Protein AF-B3RTN9-F1 (afdb_monomer_lite)

Radius of gyration: 21.69 Å; chains: 1; bounding box: 47×39×65 Å

Sequence (206 aa):
CKILAIALHMFLLSMFSWMLTEGIHLYLKV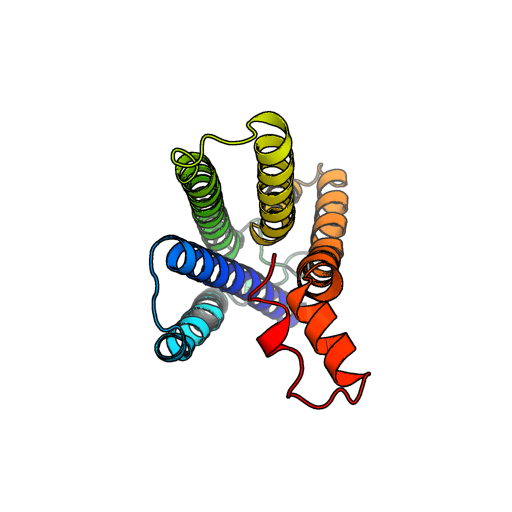ITVFNTNSKRKLYYIMGWGFPIITVSITVGIGFDKYGLNKLCWLSVSSGFIWAFTGPALFVILVNFLVMILVIRVTANKSGVYPASRQFYSVKKIKSIVKATIILLPILGLTWIFGIFSMDSHTVAFTYIFVILNGLQGCFFFSFHCLYNSEVCIMVIALDIPIPYKKIRHINITI

Organism: Trichoplax adhaerens (NCBI:txid10228)

Structure (mmCIF, N/CA/C/O backbone):
data_AF-B3RTN9-F1
#
_entry.id   AF-B3RTN9-F1
#
loop_
_atom_site.group_PDB
_atom_site.id
_atom_site.type_symbol
_atom_site.label_atom_id
_atom_site.label_alt_id
_atom_site.label_comp_id
_atom_site.label_asym_id
_atom_site.label_entity_id
_atom_site.label_seq_id
_atom_site.pdbx_PDB_ins_code
_atom_site.Cartn_x
_atom_site.Cartn_y
_atom_site.Cartn_z
_atom_site.occupancy
_atom_site.B_iso_or_equiv
_atom_site.auth_seq_id
_atom_site.auth_comp_id
_atom_site.auth_asym_id
_atom_site.auth_atom_id
_atom_site.pdbx_PDB_model_num
ATOM 1 N N . CYS A 1 1 ? 19.403 -3.272 -12.021 1.00 84.44 1 CYS A N 1
ATOM 2 C CA . CYS A 1 1 ? 18.159 -2.548 -12.360 1.00 84.44 1 CYS A CA 1
ATOM 3 C C . CYS A 1 1 ? 16.941 -3.479 -12.418 1.00 84.44 1 CYS A C 1
ATOM 5 O O . CYS A 1 1 ? 16.056 -3.312 -11.592 1.00 84.44 1 CYS A O 1
ATOM 7 N N . LYS A 1 2 ? 16.909 -4.500 -13.294 1.00 86.50 2 LYS A N 1
ATOM 8 C CA . LYS A 1 2 ? 15.766 -5.437 -13.416 1.00 86.50 2 LYS A CA 1
ATOM 9 C C . LYS A 1 2 ? 15.370 -6.131 -12.100 1.00 86.50 2 LYS A C 1
ATOM 11 O O . LYS A 1 2 ? 14.216 -6.055 -11.704 1.00 86.50 2 LYS A O 1
ATOM 16 N N . ILE A 1 3 ? 16.335 -6.723 -11.387 1.00 87.44 3 ILE A N 1
ATOM 17 C CA . ILE A 1 3 ? 16.094 -7.394 -10.090 1.00 87.44 3 ILE A CA 1
ATOM 18 C C . ILE A 1 3 ? 15.472 -6.431 -9.070 1.00 87.44 3 ILE A C 1
ATOM 20 O O . ILE A 1 3 ? 14.501 -6.784 -8.411 1.00 87.44 3 ILE A O 1
ATOM 24 N N . LEU A 1 4 ? 15.986 -5.199 -8.985 1.00 87.38 4 LEU A N 1
ATOM 25 C CA . LEU A 1 4 ? 15.445 -4.171 -8.093 1.00 87.38 4 LEU A CA 1
ATOM 26 C C . LEU A 1 4 ? 14.000 -3.814 -8.462 1.00 87.38 4 LEU A C 1
ATOM 28 O O . LEU A 1 4 ? 13.162 -3.729 -7.577 1.00 87.38 4 LEU A O 1
ATOM 32 N N . ALA A 1 5 ? 13.696 -3.656 -9.753 1.00 87.88 5 ALA A N 1
ATOM 33 C CA . ALA A 1 5 ? 12.342 -3.358 -10.215 1.00 87.88 5 ALA A CA 1
ATOM 34 C C . ALA A 1 5 ? 11.358 -4.498 -9.897 1.00 87.88 5 ALA A C 1
ATOM 36 O O . ALA A 1 5 ? 10.241 -4.236 -9.460 1.00 87.88 5 ALA A O 1
ATOM 37 N N . ILE A 1 6 ? 11.778 -5.758 -10.061 1.00 89.69 6 ILE A N 1
ATOM 38 C CA . ILE A 1 6 ? 10.972 -6.936 -9.701 1.00 89.69 6 ILE A CA 1
ATOM 39 C C . ILE A 1 6 ? 10.756 -6.995 -8.186 1.00 89.69 6 ILE A C 1
ATOM 41 O O . ILE A 1 6 ? 9.627 -7.172 -7.736 1.00 89.69 6 ILE A O 1
ATOM 45 N N . ALA A 1 7 ? 11.816 -6.805 -7.398 1.00 90.06 7 ALA A N 1
ATOM 46 C CA . ALA A 1 7 ? 11.727 -6.786 -5.942 1.00 90.06 7 ALA A CA 1
ATOM 47 C C . ALA A 1 7 ? 10.793 -5.671 -5.458 1.00 90.06 7 ALA A C 1
ATOM 49 O O . ALA A 1 7 ? 9.918 -5.915 -4.633 1.00 90.06 7 ALA A O 1
ATOM 50 N N . LEU A 1 8 ? 10.921 -4.466 -6.019 1.00 88.06 8 LEU A N 1
ATOM 51 C CA . LEU A 1 8 ? 10.081 -3.323 -5.674 1.00 88.06 8 LEU A CA 1
ATOM 52 C C . LEU A 1 8 ? 8.618 -3.580 -6.070 1.00 88.06 8 LEU A C 1
ATOM 54 O O . LEU A 1 8 ? 7.726 -3.339 -5.264 1.00 88.06 8 LEU A O 1
ATOM 58 N N . HIS A 1 9 ? 8.359 -4.180 -7.237 1.00 89.69 9 HIS A N 1
ATOM 59 C CA . HIS A 1 9 ? 7.012 -4.596 -7.644 1.00 89.69 9 HIS A CA 1
ATOM 60 C C . HIS A 1 9 ? 6.400 -5.608 -6.657 1.00 89.69 9 HIS A C 1
ATOM 62 O O . HIS A 1 9 ? 5.259 -5.436 -6.224 1.00 89.69 9 HIS A O 1
ATOM 68 N N . MET A 1 10 ? 7.175 -6.611 -6.233 1.00 91.62 10 MET A N 1
ATOM 69 C CA . MET A 1 10 ? 6.752 -7.627 -5.262 1.00 91.62 10 MET A CA 1
ATOM 70 C C . MET A 1 10 ? 6.452 -7.016 -3.890 1.00 91.62 10 MET A C 1
ATOM 72 O O . MET A 1 10 ? 5.370 -7.225 -3.336 1.00 91.62 10 MET A O 1
ATOM 76 N N . PHE A 1 11 ? 7.384 -6.237 -3.340 1.00 90.19 11 PHE A N 1
ATOM 77 C CA . PHE A 1 11 ? 7.223 -5.646 -2.015 1.00 90.19 11 PHE A CA 1
ATOM 78 C C . PHE A 1 11 ? 6.051 -4.671 -1.964 1.00 90.19 11 PHE A C 1
ATOM 80 O O . PHE A 1 11 ? 5.293 -4.700 -0.997 1.00 90.19 11 PHE A O 1
ATOM 87 N N . LEU A 1 12 ? 5.840 -3.868 -3.008 1.00 87.81 12 LEU A N 1
ATOM 88 C CA . LEU A 1 12 ? 4.697 -2.962 -3.055 1.00 87.81 12 LEU A CA 1
ATOM 89 C C . LEU A 1 12 ? 3.362 -3.708 -3.144 1.00 87.81 12 LEU A C 1
ATOM 91 O O . LEU A 1 12 ? 2.450 -3.401 -2.379 1.00 87.81 12 LEU A O 1
ATOM 95 N N . LEU A 1 13 ? 3.242 -4.719 -4.011 1.00 90.50 13 LEU A N 1
ATOM 96 C CA . LEU A 1 13 ? 2.031 -5.546 -4.060 1.00 90.50 13 LEU A CA 1
ATOM 97 C C . LEU A 1 13 ? 1.785 -6.277 -2.739 1.00 90.50 13 LEU A C 1
ATOM 99 O O . LEU A 1 13 ? 0.642 -6.374 -2.300 1.00 90.50 13 LEU A O 1
ATOM 103 N N . SER A 1 14 ? 2.845 -6.755 -2.085 1.00 91.50 14 SER A N 1
ATOM 104 C CA . SER A 1 14 ? 2.751 -7.376 -0.760 1.00 91.50 14 SER A CA 1
ATOM 105 C C . SER A 1 14 ? 2.239 -6.402 0.280 1.00 91.50 14 SER A C 1
ATOM 107 O O . SER A 1 14 ? 1.320 -6.747 1.015 1.00 91.50 14 SER A O 1
ATOM 109 N N . MET A 1 15 ? 2.763 -5.176 0.304 1.00 87.50 15 MET A N 1
ATOM 110 C CA . MET A 1 15 ? 2.261 -4.127 1.187 1.00 87.50 15 MET A CA 1
ATOM 111 C C . MET A 1 15 ? 0.760 -3.906 0.981 1.00 87.50 15 MET A C 1
ATOM 113 O O . MET A 1 15 ? 0.012 -3.950 1.953 1.00 87.50 15 MET A O 1
ATOM 117 N N . PHE A 1 16 ? 0.290 -3.763 -0.262 1.00 87.25 16 PHE A N 1
ATOM 118 C CA . PHE A 1 16 ? -1.143 -3.618 -0.540 1.00 87.25 16 PHE A CA 1
ATOM 119 C C . PHE A 1 16 ? -1.967 -4.848 -0.145 1.00 87.25 16 PHE A C 1
ATOM 121 O O . PHE A 1 16 ? -3.031 -4.713 0.455 1.00 87.25 16 PHE A O 1
ATOM 128 N N . SER A 1 17 ? -1.482 -6.055 -0.431 1.00 90.44 17 SER A N 1
ATOM 129 C CA . SER A 1 17 ? -2.181 -7.290 -0.067 1.00 90.44 17 SER A CA 1
ATOM 130 C C . SER A 1 17 ? -2.328 -7.444 1.454 1.00 90.44 17 SER A C 1
ATOM 132 O O . SER A 1 17 ? -3.395 -7.806 1.964 1.00 90.44 17 SER A O 1
ATOM 134 N N . TRP A 1 18 ? -1.284 -7.087 2.205 1.00 88.94 18 TRP A N 1
ATOM 135 C CA . TRP A 1 18 ? -1.321 -7.035 3.664 1.00 88.94 18 TRP A CA 1
ATOM 136 C C . TRP A 1 18 ? -2.243 -5.927 4.183 1.00 88.94 18 TRP A C 1
ATOM 138 O O . TRP A 1 18 ? -3.024 -6.185 5.097 1.00 88.94 18 TRP A O 1
ATOM 148 N N . MET A 1 19 ? -2.253 -4.742 3.562 1.00 85.19 19 MET A N 1
ATOM 149 C CA . MET A 1 19 ? -3.209 -3.675 3.897 1.00 85.19 19 MET A CA 1
ATOM 150 C C . MET A 1 19 ? -4.664 -4.127 3.708 1.00 85.19 19 MET A C 1
ATOM 152 O O . MET A 1 19 ? -5.501 -3.860 4.567 1.00 85.19 19 MET A O 1
ATOM 156 N N . LEU A 1 20 ? -4.980 -4.833 2.616 1.00 84.44 20 LEU A N 1
ATOM 157 C CA . LEU A 1 20 ? -6.314 -5.400 2.386 1.00 84.44 20 LEU A CA 1
ATOM 158 C C . LEU A 1 20 ? -6.673 -6.449 3.446 1.00 84.44 20 LEU A C 1
ATOM 160 O O . LEU A 1 20 ? -7.787 -6.462 3.966 1.00 84.44 20 LEU A O 1
ATOM 164 N N . THR A 1 21 ? -5.723 -7.327 3.771 1.00 85.94 21 THR A N 1
ATOM 165 C CA . THR A 1 21 ? -5.902 -8.386 4.772 1.00 85.94 21 THR A CA 1
ATOM 166 C C . THR A 1 21 ? -6.210 -7.802 6.152 1.00 85.94 21 THR A C 1
ATOM 168 O O . THR A 1 21 ? -7.150 -8.251 6.812 1.00 85.94 21 THR A O 1
ATOM 171 N N . GLU A 1 22 ? -5.488 -6.757 6.557 1.00 81.75 22 GLU A N 1
ATOM 172 C CA . GLU A 1 22 ? -5.765 -5.995 7.779 1.00 81.75 22 GLU A CA 1
ATOM 173 C C . GLU A 1 22 ? -7.134 -5.299 7.725 1.00 81.75 22 GLU A C 1
ATOM 175 O O . GLU A 1 22 ? -7.903 -5.369 8.687 1.00 81.75 22 GLU A O 1
ATOM 180 N N . GLY A 1 23 ? -7.498 -4.698 6.585 1.00 79.00 23 GLY A N 1
ATOM 181 C CA . GLY A 1 23 ? -8.820 -4.099 6.374 1.00 79.00 23 GLY A CA 1
ATOM 182 C C . GLY A 1 23 ? -9.962 -5.104 6.568 1.00 79.00 23 GLY A C 1
ATOM 183 O O . GLY A 1 23 ? -10.914 -4.844 7.310 1.00 79.00 23 GLY A O 1
ATOM 184 N N . ILE A 1 24 ? -9.841 -6.295 5.975 1.00 79.81 24 ILE A N 1
ATOM 185 C CA . ILE A 1 24 ? -10.799 -7.399 6.139 1.00 79.81 24 ILE A CA 1
ATOM 186 C C . ILE A 1 24 ? -10.831 -7.877 7.595 1.00 79.81 24 ILE A C 1
ATOM 188 O O . ILE A 1 24 ? -11.913 -8.070 8.154 1.00 79.81 24 ILE A O 1
ATOM 192 N N . HIS A 1 25 ? -9.669 -8.047 8.233 1.00 80.31 25 HIS A N 1
ATOM 193 C CA . HIS A 1 25 ? -9.583 -8.457 9.635 1.00 80.31 25 HIS A CA 1
ATOM 194 C C . HIS A 1 25 ? -10.322 -7.476 10.558 1.00 80.31 25 HIS A C 1
ATOM 196 O O . HIS A 1 25 ? -11.090 -7.892 11.432 1.00 80.31 25 HIS A O 1
ATOM 202 N N . LEU A 1 26 ? -10.134 -6.173 10.339 1.00 74.69 26 LEU A N 1
ATOM 203 C CA . LEU A 1 26 ? -10.786 -5.122 11.110 1.00 74.69 26 LEU A CA 1
ATOM 204 C C . LEU A 1 26 ? -12.299 -5.098 10.875 1.00 74.69 26 LEU A C 1
ATOM 206 O O . LEU A 1 26 ? -13.060 -5.028 11.840 1.00 74.69 26 LEU A O 1
ATOM 210 N N . TYR A 1 27 ? -12.745 -5.223 9.623 1.00 74.88 27 TYR A N 1
ATOM 211 C CA . TYR A 1 27 ? -14.167 -5.324 9.297 1.00 74.88 27 TYR A CA 1
ATOM 212 C C . TYR A 1 27 ? -14.828 -6.504 10.022 1.00 74.88 27 TYR A C 1
ATOM 214 O O . TYR A 1 27 ? -15.824 -6.319 10.723 1.00 74.88 27 TYR A O 1
ATOM 222 N N . LEU A 1 28 ? -14.234 -7.699 9.934 1.00 76.06 28 LEU A N 1
ATOM 223 C CA . LEU A 1 28 ? -14.742 -8.900 10.599 1.00 76.06 28 LEU A CA 1
ATOM 224 C C . LEU A 1 28 ? -14.825 -8.722 12.120 1.00 76.06 28 LEU A C 1
ATOM 226 O O . LEU A 1 28 ? -15.839 -9.086 12.713 1.00 76.06 28 LEU A O 1
ATOM 230 N N . LYS A 1 29 ? -13.823 -8.097 12.751 1.00 70.31 29 LYS A N 1
ATOM 231 C CA . LYS A 1 29 ? -13.836 -7.786 14.192 1.00 70.31 29 LYS A CA 1
ATOM 232 C C . LYS A 1 29 ? -15.001 -6.866 14.591 1.00 70.31 29 LYS A C 1
ATOM 234 O O . LYS A 1 29 ? -15.520 -6.981 15.696 1.00 70.31 29 LYS A O 1
ATOM 239 N N . VAL A 1 30 ? -15.430 -5.963 13.705 1.00 68.06 30 VAL A N 1
ATOM 240 C CA . VAL A 1 30 ? -16.554 -5.041 13.960 1.00 68.06 30 VAL A CA 1
ATOM 241 C C . VAL A 1 30 ? -17.917 -5.736 13.861 1.00 68.06 30 VAL A C 1
ATOM 243 O O . VAL A 1 30 ? -18.830 -5.387 14.624 1.00 68.06 30 VAL A O 1
ATOM 246 N N . ILE A 1 31 ? -18.065 -6.687 12.930 1.00 66.75 31 ILE A N 1
ATOM 247 C CA . ILE A 1 31 ? -19.342 -7.365 12.650 1.00 66.75 31 ILE A CA 1
ATOM 248 C C . ILE A 1 31 ? -19.528 -8.691 13.395 1.00 66.75 31 ILE A C 1
ATOM 250 O O . ILE A 1 31 ? -20.661 -9.131 13.560 1.00 66.75 31 ILE A O 1
ATOM 254 N N . THR A 1 32 ? -18.454 -9.342 13.848 1.0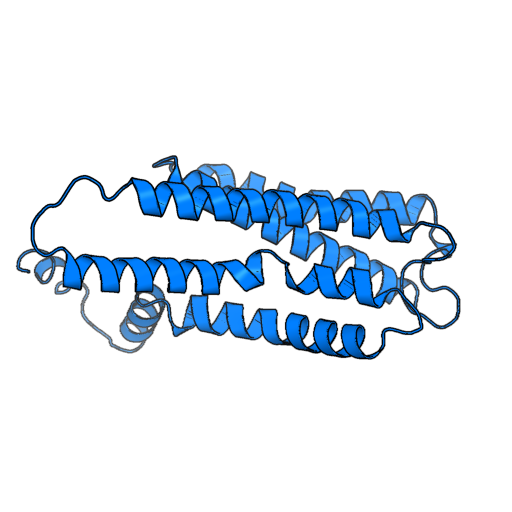0 61.00 32 THR A N 1
ATOM 255 C CA . THR A 1 32 ? -18.522 -10.710 14.379 1.00 61.00 32 THR A CA 1
ATOM 256 C C . THR A 1 32 ? -17.633 -10.922 15.605 1.00 61.00 32 THR A C 1
ATOM 258 O O . THR A 1 32 ? -16.501 -10.451 15.654 1.00 61.00 32 THR A O 1
ATOM 261 N N . VAL A 1 33 ? -18.120 -11.694 16.584 1.00 56.59 33 VAL A N 1
ATOM 262 C CA . VAL A 1 33 ? -17.368 -12.122 17.786 1.00 56.59 33 VAL A CA 1
ATOM 263 C C . VAL A 1 33 ? -16.618 -13.438 17.501 1.00 56.59 33 VAL A C 1
ATOM 265 O O . VAL A 1 33 ? -16.719 -14.406 18.249 1.00 56.59 33 VAL A O 1
ATOM 268 N N . PHE A 1 34 ? -15.942 -13.548 16.352 1.00 54.06 34 PHE A N 1
ATOM 269 C CA . PHE A 1 34 ? -15.377 -14.831 15.913 1.00 54.06 34 PHE A CA 1
ATOM 270 C C . PHE A 1 34 ? -13.999 -15.147 16.516 1.00 54.06 34 PHE A C 1
ATOM 272 O O . PHE A 1 34 ? -13.127 -14.289 16.645 1.00 54.06 34 PHE A O 1
ATOM 279 N N . ASN A 1 35 ? -13.791 -16.437 16.806 1.00 54.16 35 ASN A N 1
ATOM 280 C CA . ASN A 1 35 ? -12.529 -17.037 17.239 1.00 54.16 35 ASN A CA 1
ATOM 281 C C . ASN A 1 35 ? -11.476 -16.958 16.107 1.00 54.16 35 ASN A C 1
ATOM 283 O O . ASN A 1 35 ? -11.519 -17.713 15.132 1.00 54.16 35 ASN A O 1
ATOM 287 N N . THR A 1 36 ? -10.541 -16.013 16.214 1.00 56.41 36 THR A N 1
ATOM 288 C CA . THR A 1 36 ? -9.573 -15.613 15.170 1.00 56.41 36 THR A CA 1
ATOM 289 C C . THR A 1 36 ? -8.507 -16.666 14.843 1.00 56.41 36 THR A C 1
ATOM 291 O O . THR A 1 36 ? -7.892 -16.607 13.776 1.00 56.41 36 THR A O 1
ATOM 294 N N . ASN A 1 37 ? -8.307 -17.661 15.712 1.00 57.06 37 ASN A N 1
ATOM 295 C CA . ASN A 1 37 ? -7.194 -18.610 15.614 1.00 57.06 37 ASN A CA 1
ATOM 296 C C . ASN A 1 37 ? -7.250 -19.544 14.389 1.00 57.06 37 ASN A C 1
ATOM 298 O O . ASN A 1 37 ? -6.202 -19.927 13.871 1.00 57.06 37 ASN A O 1
ATOM 302 N N . SER A 1 38 ? -8.440 -19.876 13.873 1.00 62.56 38 SER A N 1
ATOM 303 C CA . SER A 1 38 ? -8.579 -20.826 12.752 1.00 62.56 38 SER A CA 1
ATOM 304 C C . SER A 1 38 ? -8.228 -20.216 11.380 1.00 62.56 38 SER A C 1
ATOM 306 O O . SER A 1 38 ? -7.761 -20.913 10.481 1.00 62.56 38 SER A O 1
ATOM 308 N N . LYS A 1 39 ? -8.363 -18.891 11.205 1.00 71.69 39 LYS A N 1
ATOM 309 C CA . LYS A 1 39 ? -8.217 -18.239 9.885 1.00 71.69 39 LYS A CA 1
ATOM 310 C C . LYS A 1 39 ? -6.840 -17.631 9.602 1.00 71.69 39 LYS A C 1
ATOM 312 O O . LYS A 1 39 ? -6.618 -17.118 8.510 1.00 71.69 39 LYS A O 1
ATOM 317 N N . ARG A 1 40 ? -5.880 -17.743 10.529 1.00 75.31 40 ARG A N 1
ATOM 318 C CA . ARG A 1 40 ? -4.530 -17.168 10.372 1.00 75.31 40 ARG A CA 1
ATOM 319 C C . ARG A 1 40 ? -3.809 -17.664 9.113 1.00 75.31 40 ARG A C 1
ATOM 321 O O . ARG A 1 40 ? -3.200 -16.865 8.413 1.00 75.31 40 ARG A O 1
ATOM 328 N N . LYS A 1 41 ? -3.910 -18.962 8.793 1.00 80.75 41 LYS A N 1
ATOM 329 C CA . LYS A 1 41 ? -3.299 -19.537 7.577 1.00 80.75 41 LYS A CA 1
ATOM 330 C C . LYS A 1 41 ? -3.849 -18.903 6.294 1.00 80.75 41 LYS A C 1
ATOM 332 O O . LYS A 1 41 ? -3.076 -18.627 5.385 1.00 80.75 41 LYS A O 1
ATOM 337 N N . LEU A 1 42 ? -5.155 -18.627 6.244 1.00 82.75 42 LEU A N 1
ATOM 338 C CA . LEU A 1 42 ? -5.794 -17.996 5.087 1.00 82.75 42 LEU A CA 1
ATOM 339 C C . LEU A 1 42 ? -5.266 -16.572 4.861 1.00 82.75 42 LEU A C 1
ATOM 341 O O . LEU A 1 42 ? -4.964 -16.216 3.729 1.00 82.75 42 LEU A O 1
ATOM 345 N N . TYR A 1 43 ? -5.077 -15.795 5.931 1.00 84.94 43 TYR A N 1
ATOM 346 C CA . TYR A 1 43 ? -4.522 -14.441 5.836 1.00 84.94 43 TYR A CA 1
ATOM 347 C C . TYR A 1 43 ? -3.096 -14.421 5.278 1.00 84.94 43 TYR A C 1
ATOM 349 O O . TYR A 1 43 ? -2.798 -13.599 4.419 1.00 84.94 43 TYR A O 1
ATOM 357 N N . TYR A 1 44 ? -2.233 -15.359 5.683 1.00 85.62 44 TYR A N 1
ATOM 358 C CA . TYR A 1 44 ? -0.887 -15.466 5.107 1.00 85.62 44 TYR A CA 1
ATOM 359 C C . TYR A 1 44 ? -0.908 -15.839 3.621 1.00 85.62 44 TYR A C 1
ATOM 361 O O . TYR A 1 44 ? -0.128 -15.287 2.844 1.00 85.62 44 TYR A O 1
ATOM 369 N N . ILE A 1 45 ? -1.804 -16.747 3.219 1.00 88.00 45 ILE A N 1
ATOM 370 C CA . ILE A 1 45 ? -1.966 -17.132 1.811 1.00 88.00 45 ILE A CA 1
ATOM 371 C C . ILE A 1 45 ? -2.462 -15.940 0.985 1.00 88.00 45 ILE A C 1
ATOM 373 O O . ILE A 1 45 ? -1.945 -15.707 -0.101 1.00 88.00 45 ILE A O 1
ATOM 377 N N . MET A 1 46 ? -3.410 -15.153 1.498 1.00 87.19 46 MET A N 1
ATOM 378 C CA . MET A 1 46 ? -3.886 -13.943 0.820 1.00 87.19 46 MET A CA 1
ATOM 379 C C . MET A 1 46 ? -2.781 -12.883 0.720 1.00 87.19 46 MET A C 1
ATOM 381 O O . MET A 1 46 ? -2.490 -12.403 -0.375 1.00 87.19 46 MET A O 1
ATOM 385 N N . GLY A 1 47 ? -2.116 -12.581 1.840 1.00 87.44 47 GLY A N 1
ATOM 386 C CA . GLY A 1 47 ? -1.074 -11.560 1.935 1.00 87.44 47 GLY A CA 1
ATOM 387 C C . GLY A 1 47 ? 0.097 -11.794 0.978 1.00 87.44 47 GLY A C 1
ATOM 388 O O . GLY A 1 47 ? 0.511 -10.865 0.295 1.00 87.44 47 GLY A O 1
ATOM 389 N N . TRP A 1 48 ? 0.591 -13.031 0.870 1.00 90.38 48 TRP A N 1
ATOM 390 C CA . TRP A 1 48 ? 1.762 -13.356 0.041 1.00 90.38 48 TRP A CA 1
ATOM 391 C C . TRP A 1 48 ? 1.433 -13.984 -1.311 1.00 90.38 48 TRP A C 1
ATOM 393 O O . TRP A 1 48 ? 2.140 -13.741 -2.287 1.00 90.38 48 TRP A O 1
ATOM 403 N N . GLY A 1 49 ? 0.363 -14.775 -1.401 1.00 91.31 49 GLY A N 1
ATOM 404 C CA . GLY A 1 49 ? 0.012 -15.494 -2.624 1.00 91.31 49 GLY A CA 1
ATOM 405 C C . GLY A 1 49 ? -0.343 -14.551 -3.768 1.00 91.31 49 GLY A C 1
ATOM 406 O O . GLY A 1 49 ? 0.173 -14.707 -4.872 1.00 91.31 49 GLY A O 1
ATOM 407 N N . PHE A 1 50 ? -1.161 -13.531 -3.501 1.00 89.31 50 PHE A N 1
ATOM 408 C CA . PHE A 1 50 ? -1.574 -12.566 -4.522 1.00 89.31 50 PHE A CA 1
ATOM 409 C C . PHE A 1 50 ? -0.391 -11.796 -5.161 1.00 89.31 50 PHE A C 1
ATOM 411 O O . PHE A 1 50 ? -0.291 -11.788 -6.394 1.00 89.31 50 PHE A O 1
ATOM 418 N N . PRO A 1 51 ? 0.546 -11.212 -4.383 1.00 92.69 51 PRO A N 1
ATOM 419 C CA . PRO A 1 51 ? 1.759 -10.593 -4.922 1.00 92.69 51 PRO A CA 1
ATOM 420 C C . PRO A 1 51 ? 2.627 -11.554 -5.730 1.00 92.69 51 PRO A C 1
ATOM 422 O O . PRO A 1 51 ? 3.052 -11.205 -6.829 1.00 92.69 51 PRO A O 1
ATOM 425 N N . ILE A 1 52 ? 2.870 -12.766 -5.212 1.00 93.56 52 ILE A N 1
ATOM 426 C CA . ILE A 1 52 ? 3.727 -13.757 -5.875 1.00 93.56 52 ILE A CA 1
ATOM 427 C C . ILE A 1 52 ? 3.146 -14.116 -7.241 1.00 93.56 52 ILE A C 1
ATOM 429 O O . ILE A 1 52 ? 3.844 -14.008 -8.243 1.00 93.56 52 ILE A O 1
ATOM 433 N N . ILE A 1 53 ? 1.857 -14.462 -7.298 1.00 92.75 53 ILE A N 1
ATOM 434 C CA . ILE A 1 53 ? 1.182 -14.842 -8.545 1.00 92.75 53 ILE A CA 1
ATOM 435 C C . ILE A 1 53 ? 1.245 -13.695 -9.562 1.00 92.75 53 ILE A C 1
ATOM 437 O O . ILE A 1 53 ? 1.642 -13.903 -10.708 1.00 92.75 53 ILE A O 1
ATOM 441 N N . THR A 1 54 ? 0.907 -12.474 -9.140 1.00 91.00 54 THR A N 1
ATOM 442 C CA . THR A 1 54 ? 0.874 -11.301 -10.028 1.00 91.00 54 THR A CA 1
ATOM 443 C C . THR A 1 54 ? 2.260 -10.977 -10.589 1.00 91.00 54 THR A C 1
ATOM 445 O O . THR A 1 54 ? 2.409 -10.757 -11.795 1.00 91.00 54 THR A O 1
ATOM 448 N N . VAL A 1 55 ? 3.300 -10.995 -9.748 1.00 92.00 55 VAL A N 1
ATOM 449 C CA . VAL A 1 55 ? 4.680 -10.747 -10.188 1.00 92.00 55 VAL A CA 1
ATOM 450 C C . VAL A 1 55 ? 5.176 -11.867 -11.095 1.00 92.00 55 VAL A C 1
ATOM 452 O O . VAL A 1 55 ? 5.753 -11.564 -12.137 1.00 92.00 55 VAL A O 1
ATOM 455 N N . SER A 1 56 ? 4.922 -13.136 -10.763 1.00 92.12 56 SER A N 1
ATOM 456 C CA . SER A 1 56 ? 5.315 -14.280 -11.593 1.00 92.12 56 SER A CA 1
ATOM 457 C C . SER A 1 56 ? 4.716 -14.200 -12.997 1.00 92.12 56 SER A C 1
ATOM 459 O O . SER A 1 56 ? 5.447 -14.351 -13.975 1.00 92.12 56 SER A O 1
ATOM 461 N N . ILE A 1 57 ? 3.420 -13.885 -13.112 1.00 92.62 57 ILE A N 1
ATOM 462 C CA . ILE A 1 57 ? 2.751 -13.687 -14.407 1.00 92.62 57 ILE A CA 1
ATOM 463 C C . ILE A 1 57 ? 3.385 -12.509 -15.159 1.00 92.62 57 ILE A C 1
ATOM 465 O O . ILE A 1 57 ? 3.752 -12.635 -16.325 1.00 92.62 57 ILE A O 1
ATOM 469 N N . THR A 1 58 ? 3.582 -11.371 -14.489 1.00 89.81 58 THR A N 1
ATOM 470 C CA . THR A 1 58 ? 4.121 -10.159 -15.128 1.00 89.81 58 THR A CA 1
ATOM 471 C C . THR A 1 58 ? 5.565 -10.354 -15.610 1.00 89.81 58 THR A C 1
ATOM 473 O O . THR A 1 58 ? 5.934 -9.884 -16.685 1.00 89.81 58 THR A O 1
ATOM 476 N N . VAL A 1 59 ? 6.395 -11.054 -14.832 1.00 90.06 59 VAL A N 1
ATOM 477 C CA . VAL A 1 59 ? 7.768 -11.419 -15.211 1.00 90.06 59 VAL A CA 1
ATOM 478 C C . VAL A 1 59 ? 7.767 -12.390 -16.391 1.00 90.06 59 VAL A C 1
ATOM 480 O O . VAL A 1 59 ? 8.543 -12.190 -17.323 1.00 90.06 59 VAL A O 1
ATOM 483 N N . GLY A 1 60 ? 6.878 -13.389 -16.384 1.00 89.19 60 GLY A N 1
ATOM 484 C CA . GLY A 1 60 ? 6.756 -14.367 -17.465 1.00 89.19 60 GLY A CA 1
ATOM 485 C C . GLY A 1 60 ? 6.328 -13.757 -18.803 1.00 89.19 60 GLY A C 1
ATOM 486 O O . GLY A 1 60 ? 6.831 -14.168 -19.842 1.00 89.19 60 GLY A O 1
ATOM 487 N N . ILE A 1 61 ? 5.447 -12.750 -18.788 1.00 88.94 61 ILE A N 1
ATOM 488 C CA . ILE A 1 61 ? 4.959 -12.089 -20.012 1.00 88.94 61 ILE A CA 1
ATOM 489 C C . ILE A 1 61 ? 5.972 -11.069 -20.554 1.00 88.94 61 ILE A C 1
ATOM 491 O O . ILE A 1 61 ? 6.056 -10.866 -21.764 1.00 88.94 61 ILE A O 1
ATOM 495 N N . GLY A 1 62 ? 6.735 -10.389 -19.691 1.00 82.19 62 GLY A N 1
ATOM 496 C CA . GLY A 1 62 ? 7.535 -9.245 -20.134 1.00 82.19 62 GLY A CA 1
ATOM 497 C C . GLY A 1 62 ? 8.709 -8.886 -19.240 1.00 82.19 62 GLY A C 1
ATOM 498 O O . GLY A 1 62 ? 8.793 -7.754 -18.765 1.00 82.19 62 GLY A O 1
ATOM 499 N N . PHE A 1 63 ? 9.662 -9.802 -19.065 1.00 82.19 63 PHE A N 1
ATOM 500 C CA . PHE A 1 63 ? 10.910 -9.543 -18.334 1.00 82.19 63 PHE A CA 1
ATOM 501 C C . PHE A 1 63 ? 11.701 -8.337 -18.877 1.00 82.19 63 PHE A C 1
ATOM 503 O O . PHE A 1 63 ? 12.286 -7.571 -18.110 1.00 82.19 63 PHE A O 1
ATOM 510 N N . ASP A 1 64 ? 11.679 -8.107 -20.191 1.00 79.88 64 ASP A N 1
ATOM 511 C CA . ASP A 1 64 ? 12.370 -6.972 -20.822 1.00 79.88 64 ASP A CA 1
ATOM 512 C C . ASP A 1 64 ? 11.673 -5.626 -20.623 1.00 79.88 64 ASP A C 1
ATOM 514 O O . ASP A 1 64 ? 12.257 -4.576 -20.885 1.00 79.88 64 ASP A O 1
ATOM 518 N N . LYS A 1 65 ? 10.440 -5.635 -20.106 1.00 81.31 65 LYS A N 1
ATOM 519 C CA . LYS A 1 65 ? 9.687 -4.424 -19.756 1.00 81.31 65 LYS A CA 1
ATOM 520 C C . LYS A 1 65 ? 9.987 -3.922 -18.339 1.00 81.31 65 LYS A C 1
ATOM 522 O O . LYS A 1 65 ? 9.507 -2.848 -17.965 1.00 81.31 65 LYS A O 1
ATOM 527 N N . TYR A 1 66 ? 10.803 -4.650 -17.573 1.00 80.75 66 TYR A N 1
ATOM 528 C CA . TYR A 1 66 ? 11.352 -4.200 -16.295 1.00 80.75 66 TYR A CA 1
ATOM 529 C C . TYR A 1 66 ? 12.655 -3.418 -16.510 1.00 80.75 66 TYR A C 1
ATOM 531 O O . TYR A 1 66 ? 13.599 -3.938 -17.101 1.00 80.75 66 TYR A O 1
ATOM 539 N N . GLY A 1 67 ? 12.746 -2.198 -15.967 1.00 71.38 67 GLY A N 1
ATOM 540 C CA . GLY A 1 67 ? 13.986 -1.414 -15.948 1.00 71.38 67 GLY A CA 1
ATOM 541 C C . GLY A 1 67 ? 14.373 -0.812 -17.302 1.00 71.38 67 GLY A C 1
ATOM 542 O O . GLY A 1 67 ? 15.482 -1.047 -17.781 1.00 71.38 67 GLY A O 1
ATOM 543 N N . LEU A 1 68 ? 13.461 -0.049 -17.912 1.00 69.25 68 LEU A N 1
ATOM 544 C CA . LEU A 1 68 ? 13.651 0.604 -19.213 1.00 69.25 68 LEU A CA 1
ATOM 545 C C . LEU A 1 68 ? 14.052 2.089 -19.045 1.00 69.25 68 LEU A C 1
ATOM 547 O O . LEU A 1 68 ? 13.547 2.769 -18.157 1.00 69.25 68 LEU A O 1
ATOM 551 N N . ASN A 1 69 ? 14.918 2.613 -19.924 1.00 60.06 69 ASN A N 1
ATOM 552 C CA . ASN A 1 69 ? 15.235 4.050 -20.057 1.00 60.06 69 ASN A CA 1
ATOM 553 C C . ASN A 1 69 ? 15.708 4.755 -18.767 1.00 60.06 69 ASN A C 1
ATOM 555 O O . ASN A 1 69 ? 15.147 5.769 -18.363 1.00 60.06 69 ASN A O 1
ATOM 559 N N . LYS A 1 70 ? 16.768 4.235 -18.130 1.00 65.38 70 LYS A N 1
ATOM 560 C CA . LYS A 1 70 ? 17.420 4.792 -16.918 1.00 65.38 70 LYS A CA 1
ATOM 561 C C . LYS A 1 70 ? 16.573 4.784 -15.632 1.00 65.38 70 LYS A C 1
ATOM 563 O O . LYS A 1 70 ? 17.130 5.011 -14.562 1.00 65.38 70 LYS A O 1
ATOM 568 N N . LEU A 1 71 ? 15.282 4.454 -15.699 1.00 68.50 71 LEU A N 1
ATOM 569 C CA . LEU A 1 71 ? 14.420 4.257 -14.533 1.00 68.50 71 LEU A CA 1
ATOM 570 C C . LEU A 1 71 ? 14.389 2.774 -14.149 1.00 68.50 71 LEU A C 1
ATOM 572 O O . LEU A 1 71 ? 14.032 1.913 -14.953 1.00 68.50 71 LEU A O 1
ATOM 576 N N . CYS A 1 72 ? 14.728 2.454 -12.897 1.00 80.12 72 CYS A N 1
ATOM 577 C CA . CYS A 1 72 ? 14.634 1.086 -12.375 1.00 80.12 72 CYS A CA 1
ATOM 578 C C . CYS A 1 72 ? 13.225 0.745 -11.891 1.00 80.12 72 CYS A C 1
ATOM 580 O O . CYS A 1 72 ? 13.026 0.361 -10.741 1.00 80.12 72 CYS A O 1
ATOM 582 N N . TRP A 1 73 ? 12.258 0.875 -12.800 1.00 82.62 73 TRP A N 1
ATOM 583 C CA . TRP A 1 73 ? 10.845 0.601 -12.559 1.00 82.62 73 TRP A CA 1
ATOM 584 C C . TRP A 1 73 ? 10.155 -0.051 -13.771 1.00 82.62 73 TRP A C 1
ATOM 586 O O . TRP A 1 73 ? 10.786 -0.253 -14.814 1.00 82.62 73 TRP A O 1
ATOM 596 N N . LEU A 1 74 ? 8.880 -0.442 -13.624 1.00 79.75 74 LEU A N 1
ATOM 597 C CA . LEU A 1 74 ? 8.056 -0.943 -14.729 1.00 79.75 74 LEU A CA 1
ATOM 598 C C . LEU A 1 74 ? 7.882 0.138 -15.801 1.00 79.75 74 LEU A C 1
ATOM 600 O O . LEU A 1 74 ? 7.679 1.314 -15.497 1.00 79.75 74 LEU A O 1
ATOM 604 N N . SER A 1 75 ? 7.914 -0.279 -17.068 1.00 78.62 75 SER A N 1
ATOM 605 C CA . SER A 1 75 ? 7.695 0.627 -18.195 1.00 78.62 75 SER A CA 1
ATOM 606 C C . SER A 1 75 ? 6.281 1.225 -18.182 1.00 78.62 75 SER A C 1
ATOM 608 O O . SER A 1 75 ? 5.287 0.511 -18.334 1.00 78.62 75 SER A O 1
ATOM 610 N N . VAL A 1 76 ? 6.205 2.554 -18.061 1.00 75.56 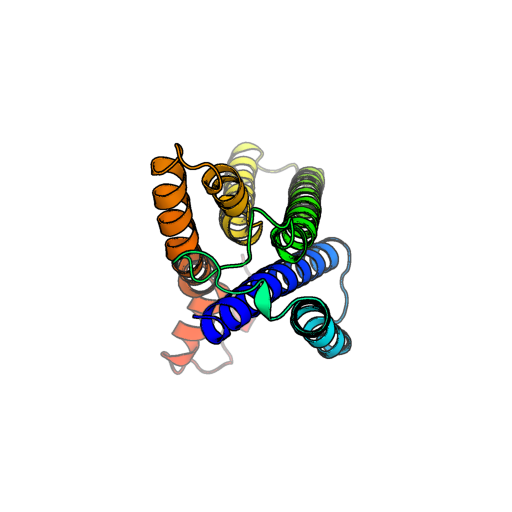76 VAL A N 1
ATOM 611 C CA . VAL A 1 76 ? 4.959 3.333 -18.187 1.00 75.56 76 VAL A CA 1
ATOM 612 C C . VAL A 1 76 ? 4.499 3.386 -19.649 1.00 75.56 76 VAL A C 1
ATOM 614 O O . VAL A 1 76 ? 3.326 3.183 -19.940 1.00 75.56 76 VAL A O 1
ATOM 617 N N . SER A 1 77 ? 5.438 3.558 -20.585 1.00 70.44 77 SER A N 1
ATOM 618 C CA . SER A 1 77 ? 5.157 3.688 -22.024 1.00 70.44 77 SER A CA 1
ATOM 619 C C . SER A 1 77 ? 4.564 2.420 -22.655 1.00 70.44 77 SER A C 1
ATOM 621 O O . SER A 1 77 ? 3.776 2.519 -23.587 1.00 70.44 77 SER A O 1
ATOM 623 N N . SER A 1 78 ? 4.903 1.228 -22.148 1.00 74.31 78 SER A N 1
ATOM 624 C CA . SER A 1 78 ? 4.341 -0.044 -22.639 1.00 74.31 78 SER A CA 1
ATOM 625 C C . SER A 1 78 ? 3.052 -0.472 -21.917 1.00 74.31 78 SER A C 1
ATOM 627 O O . SER A 1 78 ? 2.611 -1.600 -22.110 1.00 74.31 78 SER A O 1
ATOM 629 N N . GLY A 1 79 ? 2.483 0.357 -21.029 1.00 79.00 79 GLY A N 1
ATOM 630 C CA . GLY A 1 79 ? 1.263 0.034 -20.272 1.00 79.00 79 GLY A CA 1
ATOM 631 C C . GLY A 1 79 ? 1.432 -1.024 -19.170 1.00 79.00 79 GLY A C 1
ATOM 632 O O . GLY A 1 79 ? 0.516 -1.232 -18.380 1.00 79.00 79 GLY A O 1
ATOM 633 N N . PHE A 1 80 ? 2.614 -1.638 -19.050 1.00 83.44 80 PHE A N 1
ATOM 634 C CA . PHE A 1 80 ? 2.933 -2.661 -18.043 1.00 83.44 80 PHE A CA 1
ATOM 635 C C . PHE A 1 80 ? 2.728 -2.177 -16.609 1.00 83.44 80 PHE A C 1
ATOM 637 O O . PHE A 1 80 ? 2.433 -2.970 -15.722 1.00 83.44 80 PHE A O 1
ATOM 644 N N . ILE A 1 81 ? 2.824 -0.867 -16.390 1.00 84.75 81 ILE A N 1
ATOM 645 C CA . ILE A 1 81 ? 2.551 -0.235 -15.105 1.00 84.75 81 ILE A CA 1
ATOM 646 C C . ILE A 1 81 ? 1.168 -0.579 -14.523 1.00 84.75 81 ILE A C 1
ATOM 648 O O . ILE A 1 81 ? 1.022 -0.667 -13.306 1.00 84.75 81 ILE A O 1
ATOM 652 N N . TRP A 1 82 ? 0.171 -0.862 -15.370 1.00 86.88 82 TRP A N 1
ATOM 653 C CA . TRP A 1 82 ? -1.170 -1.265 -14.938 1.00 86.88 82 TRP A CA 1
ATOM 654 C C . TRP A 1 82 ? -1.214 -2.617 -14.225 1.00 86.88 82 TRP A C 1
ATOM 656 O O . TRP A 1 82 ? -2.114 -2.823 -13.410 1.00 86.88 82 TRP A O 1
ATOM 666 N N . ALA A 1 83 ? -0.227 -3.493 -14.450 1.00 87.38 83 ALA A N 1
ATOM 667 C CA . ALA A 1 83 ? -0.083 -4.741 -13.699 1.00 87.38 83 ALA A CA 1
ATOM 668 C C . ALA A 1 83 ? 0.097 -4.490 -12.191 1.00 87.38 83 ALA A C 1
ATOM 670 O O . ALA A 1 83 ? -0.293 -5.318 -11.375 1.00 87.38 83 ALA A O 1
ATOM 671 N N . PHE A 1 84 ? 0.632 -3.321 -11.828 1.00 87.12 84 PHE A N 1
ATOM 672 C CA . PHE A 1 84 ? 0.746 -2.857 -10.452 1.00 87.12 84 PHE A CA 1
ATOM 673 C C . PHE A 1 84 ? -0.385 -1.892 -10.070 1.00 87.12 84 PHE A C 1
ATOM 675 O O . PHE A 1 84 ? -1.073 -2.095 -9.067 1.00 87.12 84 PHE A O 1
ATOM 682 N N . THR A 1 85 ? -0.594 -0.844 -10.874 1.00 87.38 85 THR A N 1
ATOM 683 C CA . THR A 1 85 ? -1.521 0.248 -10.546 1.00 87.38 85 THR A CA 1
ATOM 684 C C . THR A 1 85 ? -2.967 -0.234 -10.428 1.00 87.38 85 THR A C 1
ATOM 686 O O . THR A 1 85 ? -3.686 0.232 -9.548 1.00 87.38 85 THR A O 1
ATOM 689 N N . GLY A 1 86 ? -3.397 -1.193 -11.257 1.00 89.12 86 GLY A N 1
ATOM 690 C CA . GLY A 1 86 ? -4.747 -1.762 -11.199 1.00 89.12 86 GLY A CA 1
ATOM 691 C C . GLY A 1 86 ? -5.049 -2.439 -9.853 1.00 89.12 86 GLY A C 1
ATOM 692 O O . GLY A 1 86 ? -5.959 -1.994 -9.148 1.00 89.12 86 GLY A O 1
ATOM 693 N N . PRO A 1 87 ? -4.273 -3.465 -9.448 1.00 88.38 87 PRO A N 1
ATOM 694 C CA . PRO A 1 87 ? -4.372 -4.068 -8.120 1.00 88.38 87 PRO A CA 1
ATOM 695 C C . PRO A 1 87 ? -4.311 -3.071 -6.961 1.00 88.38 87 PRO A C 1
ATOM 697 O O . PRO A 1 87 ? -5.120 -3.152 -6.037 1.00 88.38 87 PRO A O 1
ATOM 700 N N . ALA A 1 88 ? -3.382 -2.113 -7.018 1.00 87.12 88 ALA A N 1
ATOM 701 C CA . ALA A 1 88 ? -3.226 -1.098 -5.982 1.00 87.12 88 ALA A CA 1
ATOM 702 C C . ALA A 1 88 ? -4.487 -0.229 -5.838 1.00 87.12 88 ALA A C 1
ATOM 704 O O . ALA A 1 88 ? -5.000 -0.060 -4.732 1.00 87.12 88 ALA A O 1
ATOM 705 N N . LEU A 1 89 ? -5.038 0.267 -6.952 1.00 88.19 89 LEU A N 1
ATOM 706 C CA . LEU A 1 89 ? -6.270 1.060 -6.967 1.00 88.19 89 LEU A CA 1
ATOM 707 C C . LEU A 1 89 ? -7.467 0.290 -6.409 1.00 88.19 89 LEU A C 1
ATOM 709 O O . LEU A 1 89 ? -8.239 0.838 -5.621 1.00 88.19 89 LEU A O 1
ATOM 713 N N . PHE A 1 90 ? -7.605 -0.982 -6.785 1.00 88.75 90 PHE A N 1
ATOM 714 C CA . PHE A 1 90 ? -8.662 -1.841 -6.264 1.00 88.75 90 PHE A CA 1
ATOM 715 C C . PHE A 1 90 ? -8.571 -1.985 -4.737 1.00 88.75 90 PHE A C 1
ATOM 717 O O . PHE A 1 90 ? -9.567 -1.798 -4.038 1.00 88.75 90 PHE A O 1
ATOM 724 N N . VAL A 1 91 ? -7.374 -2.248 -4.204 1.00 86.44 91 VAL A N 1
ATOM 725 C CA . VAL A 1 91 ? -7.148 -2.354 -2.755 1.00 86.44 91 VAL A CA 1
ATOM 726 C C . VAL A 1 91 ? -7.463 -1.042 -2.034 1.00 86.44 91 VAL A C 1
ATOM 728 O O . VAL A 1 91 ? -8.162 -1.060 -1.020 1.00 86.44 91 VAL A O 1
ATOM 731 N N . ILE A 1 92 ? -6.989 0.095 -2.557 1.00 85.38 92 ILE A N 1
ATOM 732 C CA . ILE A 1 92 ? -7.249 1.424 -1.977 1.00 85.38 92 ILE A CA 1
ATOM 733 C C . ILE A 1 92 ? -8.758 1.687 -1.906 1.00 85.38 92 ILE A C 1
ATOM 735 O O . ILE A 1 92 ? -9.260 2.119 -0.867 1.00 85.38 92 ILE A O 1
ATOM 739 N N . LEU A 1 93 ? -9.497 1.374 -2.976 1.00 87.12 93 LEU A N 1
ATOM 740 C CA . LEU A 1 93 ? -10.949 1.531 -3.022 1.00 87.12 93 LEU A CA 1
ATOM 741 C C . LEU A 1 93 ? -11.653 0.672 -1.961 1.00 87.12 93 LEU A C 1
ATOM 743 O O . LEU A 1 93 ? -12.486 1.183 -1.211 1.00 87.12 93 LEU A O 1
ATOM 747 N N . VAL A 1 94 ? -11.313 -0.617 -1.865 1.00 84.81 94 VAL A N 1
ATOM 748 C CA . VAL A 1 94 ? -11.919 -1.527 -0.879 1.00 84.81 94 VAL A CA 1
ATOM 749 C C . VAL A 1 94 ? -11.634 -1.055 0.546 1.00 84.81 94 VAL A C 1
ATOM 751 O O . VAL A 1 94 ? -12.555 -0.970 1.361 1.00 84.81 94 VAL A O 1
ATOM 754 N N . ASN A 1 95 ? -10.390 -0.676 0.844 1.00 82.19 95 ASN A N 1
ATOM 755 C CA . ASN A 1 95 ? -10.025 -0.172 2.166 1.00 82.19 95 ASN A CA 1
ATOM 756 C C . ASN A 1 95 ? -10.775 1.122 2.505 1.00 82.19 95 ASN A C 1
ATOM 758 O O . ASN A 1 95 ? -11.261 1.273 3.628 1.00 82.19 95 ASN A O 1
ATOM 762 N N . PHE A 1 96 ? -10.937 2.032 1.539 1.00 82.94 96 PHE A N 1
ATOM 763 C CA . PHE A 1 96 ? -11.707 3.262 1.725 1.00 82.94 96 PHE A CA 1
ATOM 764 C C . PHE A 1 96 ? -13.169 2.980 2.098 1.00 82.94 96 PHE A C 1
ATOM 766 O O . PHE A 1 96 ? -13.700 3.582 3.035 1.00 82.94 96 PHE A O 1
ATOM 773 N N . LEU A 1 97 ? -13.804 2.005 1.440 1.00 84.75 97 LEU A N 1
ATOM 774 C CA . LEU A 1 97 ? -15.160 1.566 1.782 1.00 84.75 97 LEU A CA 1
ATOM 775 C C . LEU A 1 97 ? -15.231 0.963 3.190 1.00 84.75 97 LEU A C 1
ATOM 777 O O . LEU A 1 97 ? -16.132 1.309 3.957 1.00 84.75 97 LEU A O 1
ATOM 781 N N . VAL A 1 98 ? -14.269 0.112 3.562 1.00 78.56 98 VAL A N 1
ATOM 782 C CA . VAL A 1 98 ? -14.184 -0.460 4.916 1.00 78.56 98 VAL A CA 1
ATOM 783 C C . VAL A 1 98 ? -14.094 0.646 5.968 1.00 78.56 98 VAL A C 1
ATOM 785 O O . VAL A 1 98 ? -14.834 0.603 6.950 1.00 78.56 98 VAL A O 1
ATOM 788 N N . MET A 1 99 ? -13.267 1.675 5.756 1.00 76.00 99 MET A N 1
ATOM 789 C CA . MET A 1 99 ? -13.182 2.815 6.674 1.00 76.00 99 MET A CA 1
ATOM 790 C C . MET A 1 99 ? -14.535 3.519 6.833 1.00 76.00 99 MET A C 1
ATOM 792 O O . MET A 1 99 ? -14.959 3.768 7.963 1.00 76.00 99 MET A O 1
ATOM 796 N N . ILE A 1 100 ? -15.239 3.809 5.733 1.00 81.88 100 ILE A N 1
ATOM 797 C CA . ILE A 1 100 ? -16.570 4.434 5.793 1.00 81.88 100 ILE A CA 1
ATOM 798 C C . ILE A 1 100 ? -17.534 3.569 6.614 1.00 81.88 100 ILE A C 1
ATOM 800 O O . ILE A 1 100 ? -18.260 4.093 7.461 1.00 81.88 100 ILE A O 1
ATOM 804 N N . LEU A 1 101 ? -17.534 2.251 6.402 1.00 81.19 101 LEU A N 1
ATOM 805 C CA . LEU A 1 101 ? -18.382 1.322 7.152 1.00 81.19 101 LEU A CA 1
ATOM 806 C C . LEU A 1 101 ? -18.043 1.322 8.645 1.00 81.19 101 LEU A C 1
ATOM 808 O O . LEU A 1 101 ? -18.948 1.409 9.472 1.00 81.19 101 LEU A O 1
ATOM 812 N N . VAL A 1 102 ? -16.761 1.284 9.002 1.00 72.31 102 VAL A N 1
ATOM 813 C CA . VAL A 1 102 ? -16.299 1.306 10.398 1.00 72.31 102 VAL A CA 1
ATOM 814 C C . VAL A 1 102 ? -16.711 2.604 11.086 1.00 72.31 102 VAL A C 1
ATOM 816 O O . VAL A 1 102 ? -17.249 2.560 12.194 1.00 72.31 102 VAL A O 1
ATOM 819 N N . ILE A 1 103 ? -16.530 3.751 10.424 1.00 74.81 103 ILE A N 1
ATOM 820 C CA . ILE A 1 103 ? -16.963 5.055 10.938 1.00 74.81 103 ILE A CA 1
ATOM 821 C C . ILE A 1 103 ? -18.481 5.064 11.135 1.00 74.81 103 ILE A C 1
ATOM 823 O O . ILE A 1 103 ? -18.947 5.431 12.212 1.00 74.81 103 ILE A O 1
ATOM 827 N N . ARG A 1 104 ? -19.263 4.607 10.147 1.00 79.06 104 ARG A N 1
ATOM 828 C CA . ARG A 1 104 ? -20.734 4.555 10.230 1.00 79.06 104 ARG A CA 1
ATOM 829 C C . ARG A 1 104 ? -21.223 3.644 11.352 1.00 79.06 104 ARG A C 1
ATOM 831 O O . ARG A 1 104 ? -22.065 4.051 12.146 1.00 79.06 104 ARG A O 1
ATOM 838 N N . VAL A 1 105 ? -20.685 2.431 11.460 1.00 71.06 105 VAL A N 1
ATOM 839 C CA . VAL A 1 105 ? -21.063 1.476 12.513 1.00 71.06 105 VAL A CA 1
ATOM 840 C C . VAL A 1 105 ? -20.688 2.017 13.894 1.00 71.06 105 VAL A C 1
ATOM 842 O O . VAL A 1 105 ? -21.493 1.939 14.820 1.00 71.06 105 VAL A O 1
ATOM 845 N N . THR A 1 106 ? -19.509 2.624 14.034 1.00 66.94 106 THR A N 1
ATOM 846 C CA . THR A 1 106 ? -19.065 3.236 15.299 1.00 66.94 106 THR A CA 1
ATOM 847 C C . THR A 1 106 ? -19.896 4.471 15.658 1.00 66.94 106 THR A C 1
ATOM 849 O O . THR A 1 106 ? -20.189 4.709 16.830 1.00 66.94 106 THR A O 1
ATOM 852 N N . ALA A 1 107 ? -20.330 5.249 14.664 1.00 69.12 107 ALA A N 1
ATOM 853 C CA . ALA A 1 107 ? -21.224 6.381 14.868 1.00 69.12 107 ALA A CA 1
ATOM 854 C C . ALA A 1 107 ? -22.621 5.928 15.329 1.00 69.12 107 ALA A C 1
ATOM 856 O O . ALA A 1 107 ? -23.144 6.512 16.283 1.00 69.12 107 ALA A O 1
ATOM 857 N N . ASN A 1 108 ? -23.164 4.868 14.715 1.00 67.81 108 ASN A N 1
ATOM 858 C CA . ASN A 1 108 ? -24.532 4.378 14.922 1.00 67.81 108 ASN A CA 1
ATOM 859 C C . ASN A 1 108 ? -24.709 3.490 16.166 1.00 67.81 108 ASN A C 1
ATOM 861 O O . ASN A 1 108 ? -25.786 3.489 16.756 1.00 67.81 108 ASN A O 1
ATOM 865 N N . LYS A 1 109 ? -23.674 2.772 16.629 1.00 59.69 109 LYS A N 1
ATOM 866 C CA . LYS A 1 109 ? -23.747 1.911 17.833 1.00 59.69 109 LYS A CA 1
ATOM 867 C C . LYS A 1 109 ? -23.953 2.672 19.161 1.00 59.69 109 LYS A C 1
ATOM 869 O O . LYS A 1 109 ? -24.016 2.047 20.212 1.00 59.69 109 LYS A O 1
ATOM 874 N N . SER A 1 110 ? -24.067 4.002 19.159 1.00 49.75 110 SER A N 1
ATOM 875 C CA . SER A 1 110 ? -24.107 4.822 20.386 1.00 49.75 110 SER A CA 1
ATOM 876 C C . SER A 1 110 ? -25.484 5.376 20.769 1.00 49.75 110 SER A C 1
ATOM 878 O O . SER A 1 110 ? -25.554 6.344 21.521 1.00 49.75 110 SER A O 1
ATOM 880 N N . GLY A 1 111 ? -26.577 4.793 20.279 1.00 48.25 111 GLY A N 1
ATOM 881 C CA . GLY A 1 111 ? -27.936 5.253 20.589 1.00 48.25 111 GLY A CA 1
ATOM 882 C C . GLY A 1 111 ? -28.489 4.898 21.981 1.00 48.25 111 GLY A C 1
ATOM 883 O O . GLY A 1 111 ? -29.662 5.164 22.205 1.00 48.25 111 GLY A O 1
ATOM 884 N N . VAL A 1 112 ? -27.724 4.285 22.902 1.00 48.38 112 VAL A N 1
ATOM 885 C CA . VAL A 1 112 ? -28.325 3.546 24.046 1.00 48.38 112 VAL A CA 1
ATOM 886 C C . VAL A 1 112 ? -28.002 4.079 25.462 1.00 48.38 112 VAL A C 1
ATOM 888 O O . VAL A 1 112 ? -28.624 3.622 26.412 1.00 48.38 112 VAL A O 1
ATOM 891 N N . TYR A 1 113 ? -27.136 5.085 25.671 1.00 43.94 113 TYR A N 1
ATOM 892 C CA . TYR A 1 113 ? -26.835 5.570 27.041 1.00 43.94 113 TYR A CA 1
ATOM 893 C C . TYR A 1 113 ? -27.088 7.081 27.238 1.00 43.94 113 TYR A C 1
ATOM 895 O O . TYR A 1 113 ? -26.349 7.897 26.684 1.00 43.94 113 TYR A O 1
ATOM 903 N N . PRO A 1 114 ? -28.111 7.483 28.027 1.00 49.03 114 PRO A N 1
ATOM 904 C CA . PRO A 1 114 ? -28.551 8.879 28.133 1.00 49.03 114 PRO A CA 1
ATOM 905 C C . PRO A 1 114 ? -27.836 9.730 29.203 1.00 49.03 114 PRO A C 1
ATOM 907 O O . PRO A 1 114 ? -28.134 10.917 29.315 1.00 49.03 114 PRO A O 1
ATOM 910 N N . ALA A 1 115 ? -26.884 9.202 29.976 1.00 46.69 115 ALA A N 1
ATOM 911 C CA . ALA A 1 115 ? -26.271 9.952 31.077 1.00 46.69 115 ALA A CA 1
ATOM 912 C C . ALA A 1 115 ? -24.915 10.577 30.672 1.00 46.69 115 ALA A C 1
ATOM 914 O O . ALA A 1 115 ? -23.922 9.870 30.532 1.00 46.69 115 ALA A O 1
ATOM 915 N N . SER A 1 116 ? -24.871 11.912 30.519 1.00 48.97 116 SER A N 1
ATOM 916 C CA . SER A 1 116 ? -23.708 12.788 30.200 1.00 48.97 116 SER A CA 1
ATOM 917 C C . SER A 1 116 ? -23.343 13.023 28.711 1.00 48.97 116 SER A C 1
ATOM 919 O O . SER A 1 116 ? -22.211 12.825 28.266 1.00 48.97 116 SER A O 1
ATOM 921 N N . ARG A 1 117 ? -24.295 13.557 27.924 1.00 54.81 117 ARG A N 1
ATOM 922 C CA . ARG A 1 117 ? -24.150 13.874 26.478 1.00 54.81 117 ARG A CA 1
ATOM 923 C C . ARG A 1 117 ? -22.869 14.631 26.073 1.00 54.81 117 ARG A C 1
ATOM 925 O O . ARG A 1 117 ? -22.309 14.312 25.028 1.00 54.81 117 ARG A O 1
ATOM 932 N N . GLN A 1 118 ? -22.386 15.598 26.860 1.00 55.38 118 GLN A N 1
ATOM 933 C CA . GLN A 1 118 ? -21.250 16.453 26.466 1.00 55.38 118 GLN A CA 1
ATOM 934 C C . GLN A 1 118 ? -19.890 15.735 26.598 1.00 55.38 118 GLN A C 1
ATOM 936 O O . GLN A 1 118 ? -19.131 15.650 25.634 1.00 55.38 118 GLN A O 1
ATOM 941 N N . PHE A 1 119 ? -19.589 15.166 27.772 1.00 54.41 119 PHE A N 1
ATOM 942 C CA . PHE A 1 119 ? -18.314 14.480 28.035 1.00 54.41 119 PHE A CA 1
ATOM 943 C C . PHE A 1 119 ? -18.195 13.144 27.285 1.00 54.41 119 PHE A C 1
ATOM 945 O O . PHE A 1 119 ? -17.103 12.787 26.834 1.00 54.41 119 PHE A O 1
ATOM 952 N N . TYR A 1 120 ? -19.311 12.432 27.095 1.00 59.09 120 TYR A N 1
ATOM 953 C CA . TYR A 1 120 ? -19.369 11.217 26.281 1.00 59.09 120 TYR A CA 1
ATOM 954 C C . TYR A 1 120 ? -19.115 11.511 24.792 1.00 59.09 120 TYR A C 1
ATOM 956 O O . TYR A 1 120 ? -18.338 10.804 24.149 1.00 59.09 120 TYR A O 1
ATOM 964 N N . SER A 1 121 ? -19.687 12.601 24.259 1.00 58.59 121 SER A N 1
ATOM 965 C CA . SER A 1 121 ? -19.489 13.042 22.870 1.00 58.59 121 SER A CA 1
ATOM 966 C C . SER A 1 121 ? -18.021 13.358 22.559 1.00 58.59 121 SER A C 1
ATOM 968 O O . SER A 1 121 ? -17.471 12.835 21.591 1.00 58.59 121 SER A O 1
ATOM 970 N N . VAL A 1 122 ? -17.336 14.124 23.418 1.00 62.94 122 VAL A N 1
ATOM 971 C CA . VAL A 1 122 ? -15.929 14.506 23.192 1.00 62.94 122 VAL A CA 1
ATOM 972 C C . VAL A 1 122 ? -14.993 13.295 23.274 1.00 62.94 122 VAL A C 1
ATOM 974 O O . VAL A 1 122 ? -14.120 13.135 22.420 1.00 62.94 122 VAL A O 1
ATOM 977 N N . LYS A 1 123 ? -15.187 12.389 24.247 1.00 62.53 123 LYS A N 1
ATOM 978 C CA . LYS A 1 123 ? -14.404 11.140 24.335 1.00 62.53 123 LYS A CA 1
ATOM 979 C C . LYS A 1 123 ? -14.658 10.220 23.132 1.00 62.53 123 LYS A C 1
ATOM 981 O O . LYS A 1 123 ? -13.709 9.623 22.622 1.00 62.53 123 LYS A O 1
ATOM 986 N N . LYS A 1 124 ? -15.898 10.152 22.632 1.00 61.66 124 LYS A N 1
ATOM 987 C CA . LYS A 1 124 ? -16.272 9.394 21.426 1.00 61.66 124 LYS A CA 1
ATOM 988 C C . LYS A 1 124 ? -15.624 9.969 20.168 1.00 61.66 124 LYS A C 1
ATOM 990 O O . LYS A 1 124 ? -14.989 9.223 19.428 1.00 61.66 124 LYS A O 1
ATOM 995 N N . ILE A 1 125 ? -15.730 11.280 19.945 1.00 65.38 125 ILE A N 1
ATOM 996 C CA . ILE A 1 125 ? -15.087 11.962 18.811 1.00 65.38 125 ILE A CA 1
ATOM 997 C C . ILE A 1 125 ? -13.577 11.744 18.874 1.00 65.38 125 ILE A C 1
ATOM 999 O O . ILE A 1 125 ? -12.980 11.362 17.877 1.00 65.38 125 ILE A O 1
ATOM 1003 N N . LYS A 1 126 ? -12.963 11.871 20.055 1.00 67.50 126 LYS A N 1
ATOM 1004 C CA . LYS A 1 126 ? -11.531 11.610 20.244 1.00 67.50 126 LYS A CA 1
ATOM 1005 C C . LYS A 1 126 ? -11.146 10.164 19.912 1.00 67.50 126 LYS A C 1
ATOM 1007 O O . LYS A 1 126 ? -10.102 9.947 19.306 1.00 67.50 126 LYS A O 1
ATOM 1012 N N . SER A 1 127 ? -11.973 9.182 20.274 1.00 63.47 127 SER A N 1
ATOM 1013 C CA . SER A 1 127 ? -11.744 7.766 19.951 1.00 63.47 127 SER A CA 1
ATOM 1014 C C . SER A 1 127 ? -11.888 7.479 18.452 1.00 63.47 127 SER A C 1
ATOM 1016 O O . SER A 1 127 ? -11.022 6.819 17.884 1.00 63.47 127 SER A O 1
ATOM 1018 N N . ILE A 1 128 ? -12.910 8.039 17.796 1.00 65.12 128 ILE A N 1
ATOM 1019 C CA . ILE A 1 128 ? -13.120 7.915 16.346 1.00 65.12 128 ILE A CA 1
ATOM 1020 C C . ILE A 1 128 ? -11.994 8.609 15.582 1.00 65.12 128 ILE A C 1
ATOM 1022 O O . ILE A 1 128 ? -11.425 8.017 14.678 1.00 65.12 128 ILE A O 1
ATOM 1026 N N . VAL A 1 129 ? -11.624 9.831 15.967 1.00 68.12 129 VAL A N 1
ATOM 1027 C CA . VAL A 1 129 ? -10.513 10.574 15.358 1.00 68.12 129 VAL A CA 1
ATOM 1028 C C . VAL A 1 129 ? -9.203 9.816 15.541 1.00 68.12 129 VAL A C 1
ATOM 1030 O O . VAL A 1 129 ? -8.468 9.653 14.575 1.00 68.12 129 VAL A O 1
ATOM 1033 N N . LYS A 1 130 ? -8.936 9.276 16.739 1.00 67.44 130 LYS A N 1
ATOM 1034 C CA . LYS A 1 130 ? -7.765 8.423 16.974 1.00 67.44 130 LYS A CA 1
ATOM 1035 C C . LYS A 1 130 ? -7.795 7.199 16.055 1.00 67.44 130 LYS A C 1
ATOM 1037 O O . LYS A 1 130 ? -6.807 6.948 15.384 1.00 67.44 130 LYS A O 1
ATOM 1042 N N . ALA A 1 131 ? -8.912 6.4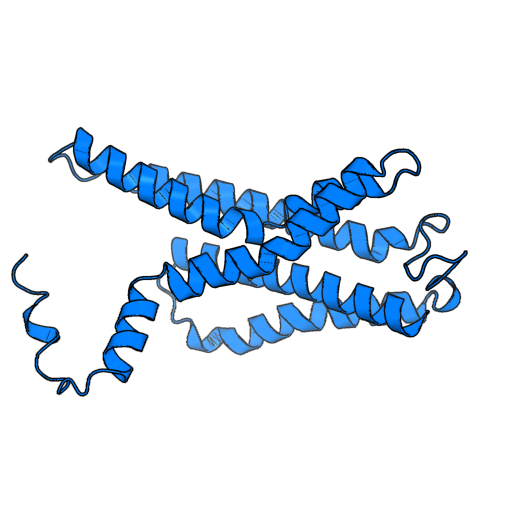77 15.966 1.00 66.88 131 ALA A N 1
ATOM 1043 C CA . ALA A 1 131 ? -9.038 5.322 15.077 1.00 66.88 131 ALA A CA 1
ATOM 1044 C C . ALA A 1 131 ? -8.833 5.703 13.601 1.00 66.88 131 ALA A C 1
ATOM 1046 O O . ALA A 1 131 ? -8.059 5.058 12.908 1.00 66.88 131 ALA A O 1
ATOM 1047 N N . THR A 1 132 ? -9.444 6.789 13.131 1.00 68.88 132 THR A N 1
ATOM 1048 C CA . THR A 1 132 ? -9.308 7.270 11.751 1.00 68.88 132 THR A CA 1
ATOM 1049 C C . THR A 1 132 ? -7.883 7.713 11.431 1.00 68.88 132 THR A C 1
ATOM 1051 O O . THR A 1 132 ? -7.383 7.375 10.366 1.00 68.88 132 THR A O 1
ATOM 1054 N N . ILE A 1 133 ? -7.194 8.399 12.349 1.00 69.12 133 ILE A N 1
ATOM 1055 C CA . ILE A 1 133 ? -5.778 8.773 12.191 1.00 69.12 133 ILE A CA 1
ATOM 1056 C C . ILE A 1 133 ? -4.889 7.529 12.119 1.00 69.12 133 ILE A C 1
ATOM 1058 O O . ILE A 1 133 ? -3.930 7.516 11.358 1.00 69.12 133 ILE A O 1
ATOM 1062 N N . ILE A 1 134 ? -5.214 6.478 12.874 1.00 68.69 134 ILE A N 1
ATOM 1063 C CA . ILE A 1 134 ? -4.474 5.211 12.839 1.00 68.69 134 ILE A CA 1
ATOM 1064 C C . ILE A 1 134 ? -4.742 4.453 11.543 1.00 68.69 134 ILE A C 1
ATOM 1066 O O . ILE A 1 134 ? -3.811 3.892 10.983 1.00 68.69 134 ILE A O 1
ATOM 1070 N N . LEU A 1 135 ? -5.983 4.453 11.048 1.00 66.75 135 LEU A N 1
ATOM 1071 C CA . LEU A 1 135 ? -6.344 3.786 9.799 1.00 66.75 135 LEU A CA 1
ATOM 1072 C C . LEU A 1 135 ? -5.858 4.547 8.555 1.00 66.75 135 LEU A C 1
ATOM 1074 O O . LEU A 1 135 ? -5.556 3.899 7.558 1.00 66.75 135 LEU A O 1
ATOM 1078 N N . LEU A 1 136 ? -5.765 5.884 8.578 1.00 70.12 136 LEU A N 1
ATOM 1079 C CA . LEU A 1 136 ? -5.426 6.726 7.412 1.00 70.12 136 LEU A CA 1
ATOM 1080 C C . LEU A 1 136 ? -4.137 6.299 6.677 1.00 70.12 136 LEU A C 1
ATOM 1082 O O . LEU A 1 136 ? -4.171 6.157 5.454 1.00 70.12 136 LEU A O 1
ATOM 1086 N N . PRO A 1 137 ? -3.012 6.056 7.379 1.00 64.31 137 PRO A N 1
ATOM 1087 C CA . PRO A 1 137 ? -1.788 5.545 6.772 1.00 64.31 137 PRO A CA 1
ATOM 1088 C C . PRO A 1 137 ? -1.960 4.113 6.248 1.00 64.31 137 PRO A C 1
ATOM 1090 O O . PRO A 1 137 ? -1.319 3.730 5.280 1.00 64.31 137 PRO A O 1
ATOM 1093 N N . ILE A 1 138 ? -2.836 3.312 6.854 1.00 67.94 138 ILE A N 1
ATOM 1094 C CA . ILE A 1 138 ? -3.097 1.909 6.482 1.00 67.94 138 ILE A CA 1
ATOM 1095 C C . ILE A 1 138 ? -3.924 1.821 5.194 1.00 67.94 138 ILE A C 1
ATOM 1097 O O . ILE A 1 138 ? -3.784 0.880 4.422 1.00 67.94 138 ILE A O 1
ATOM 1101 N N . LEU A 1 139 ? -4.753 2.832 4.929 1.00 67.06 139 LEU A N 1
ATOM 1102 C CA . LEU A 1 139 ? -5.602 2.929 3.742 1.00 67.06 139 LEU A CA 1
ATOM 1103 C C . LEU A 1 139 ? -4.830 3.118 2.430 1.00 67.06 139 LEU A C 1
ATOM 1105 O O . LEU A 1 139 ? -5.414 2.957 1.362 1.00 67.06 139 LEU A O 1
ATOM 1109 N N . GLY A 1 140 ? -3.548 3.489 2.489 1.00 70.06 140 GLY A N 1
ATOM 1110 C CA . GLY A 1 140 ? -2.754 3.748 1.290 1.00 70.06 140 GLY A CA 1
ATOM 1111 C C . GLY A 1 140 ? -3.207 4.990 0.515 1.00 70.06 140 GLY A C 1
ATOM 1112 O O . GLY A 1 140 ? -2.881 5.119 -0.655 1.00 70.06 140 GLY A O 1
ATOM 1113 N N . LEU A 1 141 ? -3.929 5.934 1.138 1.00 70.25 141 LEU A N 1
ATOM 1114 C CA . LEU A 1 141 ? -4.359 7.186 0.484 1.00 70.25 141 LEU A CA 1
ATOM 1115 C C . LEU A 1 141 ? -3.177 8.021 -0.032 1.00 70.25 141 LEU A C 1
ATOM 1117 O O . LEU A 1 141 ? -3.303 8.740 -1.020 1.00 70.25 141 LEU A O 1
ATOM 1121 N N . THR A 1 142 ? -2.009 7.875 0.596 1.00 79.12 142 THR A N 1
ATOM 1122 C CA . THR A 1 142 ? -0.738 8.460 0.151 1.00 79.12 142 THR A CA 1
ATOM 1123 C C . THR A 1 142 ? -0.361 8.030 -1.271 1.00 79.12 142 THR A C 1
ATOM 1125 O O . THR A 1 142 ? 0.316 8.775 -1.974 1.00 79.12 142 THR A O 1
ATOM 1128 N N . TRP A 1 143 ? -0.846 6.876 -1.740 1.00 80.06 143 TRP A N 1
ATOM 1129 C CA . TRP A 1 143 ? -0.590 6.356 -3.084 1.00 80.06 143 TRP A CA 1
ATOM 1130 C C . TRP A 1 143 ? -1.339 7.074 -4.194 1.00 80.06 143 TRP A C 1
ATOM 1132 O O . TRP A 1 143 ? -0.891 7.020 -5.337 1.00 80.06 143 TRP A O 1
ATOM 1142 N N . ILE A 1 144 ? -2.400 7.817 -3.875 1.00 75.44 144 ILE A N 1
ATOM 1143 C CA . ILE A 1 144 ? -3.054 8.700 -4.847 1.00 75.44 144 ILE A CA 1
ATOM 1144 C C . ILE A 1 144 ? -2.028 9.712 -5.383 1.00 75.44 144 ILE A C 1
ATOM 1146 O O . ILE A 1 144 ? -1.939 9.916 -6.591 1.00 75.44 144 ILE A O 1
ATOM 1150 N N . PHE A 1 145 ? -1.163 10.256 -4.517 1.00 77.94 145 PHE A N 1
ATOM 1151 C CA . PHE A 1 145 ? -0.064 11.137 -4.932 1.00 77.94 145 PHE A CA 1
ATOM 1152 C C . PHE A 1 145 ? 0.994 10.419 -5.781 1.00 77.94 145 PHE A C 1
ATOM 1154 O O . PHE A 1 145 ? 1.600 11.042 -6.648 1.00 77.94 145 PHE A O 1
ATOM 1161 N N . GLY A 1 146 ? 1.186 9.112 -5.583 1.00 75.75 146 GLY A N 1
ATOM 1162 C CA . GLY A 1 146 ? 2.072 8.290 -6.412 1.00 75.75 146 GLY A CA 1
ATOM 1163 C C . GLY A 1 146 ? 1.568 8.140 -7.849 1.00 75.75 146 GLY A C 1
ATOM 1164 O O . GLY A 1 146 ? 2.373 8.135 -8.775 1.00 75.75 146 GLY A O 1
ATOM 1165 N N . ILE A 1 147 ? 0.245 8.095 -8.044 1.00 74.88 147 ILE A N 1
ATOM 1166 C CA . ILE A 1 147 ? -0.387 8.068 -9.373 1.00 74.88 147 ILE A CA 1
ATOM 1167 C C . ILE A 1 147 ? -0.245 9.430 -10.062 1.00 74.88 147 ILE A C 1
ATOM 1169 O O . ILE A 1 147 ? 0.097 9.486 -11.240 1.00 74.88 147 ILE A O 1
ATOM 1173 N N . PHE A 1 148 ? -0.436 10.530 -9.327 1.00 71.31 148 PHE A N 1
ATOM 1174 C CA . PHE A 1 148 ? -0.210 11.876 -9.869 1.00 71.31 148 PHE A CA 1
ATOM 1175 C C . PHE A 1 148 ? 1.266 12.152 -10.185 1.00 71.31 148 PHE A C 1
ATOM 1177 O O . PHE A 1 148 ? 1.552 12.847 -11.150 1.00 71.31 148 PHE A O 1
ATOM 1184 N N . SER A 1 149 ? 2.197 11.555 -9.434 1.00 71.31 149 SER A N 1
ATOM 1185 C CA . SER A 1 149 ? 3.648 11.670 -9.643 1.00 71.31 149 SER A CA 1
ATOM 1186 C C . SER A 1 149 ? 4.157 11.009 -10.937 1.00 71.31 149 SER A C 1
ATOM 1188 O O . SER A 1 149 ? 5.352 11.089 -11.226 1.00 71.31 149 SER A O 1
ATOM 1190 N N . MET A 1 150 ? 3.315 10.301 -11.692 1.00 65.56 150 MET A N 1
ATOM 1191 C CA . MET A 1 150 ? 3.737 9.626 -12.927 1.00 65.56 150 MET A CA 1
ATOM 1192 C C . MET A 1 150 ? 3.887 10.585 -14.116 1.00 65.56 150 MET A C 1
ATOM 1194 O O . MET A 1 150 ? 4.378 10.171 -15.165 1.00 65.56 150 MET A O 1
ATOM 1198 N N . ASP A 1 151 ? 3.482 11.847 -13.953 1.00 66.81 151 ASP A N 1
ATOM 1199 C CA . ASP A 1 151 ? 3.640 12.898 -14.952 1.00 66.81 151 ASP A CA 1
ATOM 1200 C C . ASP A 1 151 ? 4.975 13.651 -14.780 1.00 66.81 151 ASP A C 1
ATOM 1202 O O . ASP A 1 151 ? 5.369 14.042 -13.679 1.00 66.81 151 ASP A O 1
ATOM 1206 N N . SER A 1 152 ? 5.662 13.903 -15.894 1.00 60.03 152 SER A N 1
ATOM 1207 C CA . SER A 1 152 ? 7.007 14.497 -15.962 1.00 60.03 152 SER A CA 1
ATOM 1208 C C . SER A 1 152 ? 7.088 15.914 -15.374 1.00 60.03 152 SER A C 1
ATOM 1210 O O . SER A 1 152 ? 8.171 16.366 -15.007 1.00 60.03 152 SER A O 1
ATOM 1212 N N . HIS A 1 153 ? 5.957 16.616 -15.250 1.00 62.75 153 HIS A N 1
ATOM 1213 C CA . HIS A 1 153 ? 5.881 17.979 -14.710 1.00 62.75 153 HIS A CA 1
ATOM 1214 C C . HIS A 1 153 ? 5.588 18.042 -13.199 1.00 62.75 153 HIS A C 1
ATOM 1216 O O . HIS A 1 153 ? 5.510 19.126 -12.624 1.00 62.75 153 HIS A O 1
ATOM 1222 N N . THR A 1 154 ? 5.450 16.894 -12.527 1.00 71.62 154 THR A N 1
ATOM 1223 C CA . THR A 1 154 ? 4.900 16.800 -11.162 1.00 71.62 154 THR A CA 1
ATOM 1224 C C . THR A 1 154 ? 5.926 16.421 -10.091 1.00 71.62 154 THR A C 1
ATOM 1226 O O . THR A 1 154 ? 5.623 15.707 -9.137 1.00 71.62 154 THR A O 1
ATOM 1229 N N . VAL A 1 155 ? 7.146 16.961 -10.183 1.00 76.50 155 VAL A N 1
ATOM 1230 C CA . VAL A 1 155 ? 8.251 16.676 -9.239 1.00 76.50 155 VAL A CA 1
ATOM 1231 C C . VAL A 1 155 ? 7.855 16.916 -7.771 1.00 76.50 155 VAL A C 1
ATOM 1233 O O . VAL A 1 155 ? 8.241 16.158 -6.881 1.00 76.50 155 VAL A O 1
ATOM 1236 N N . ALA A 1 156 ? 7.034 17.939 -7.506 1.00 81.19 156 ALA A N 1
ATOM 1237 C CA . ALA A 1 156 ? 6.510 18.215 -6.168 1.00 81.19 156 ALA A CA 1
ATOM 1238 C C . ALA A 1 156 ? 5.701 17.034 -5.594 1.00 81.19 156 ALA A C 1
ATOM 1240 O O . ALA A 1 156 ? 5.863 16.681 -4.425 1.00 81.19 156 ALA A O 1
ATOM 1241 N N . PHE A 1 157 ? 4.880 16.377 -6.419 1.00 77.25 157 PHE A N 1
ATOM 1242 C CA . PHE A 1 157 ? 4.094 15.214 -6.010 1.00 77.25 157 PHE A CA 1
ATOM 1243 C C . PHE A 1 157 ? 4.972 13.991 -5.743 1.00 77.25 157 PHE A C 1
ATOM 1245 O O . PHE A 1 157 ? 4.665 13.227 -4.831 1.00 77.25 157 PHE A O 1
ATOM 1252 N N . THR A 1 158 ? 6.100 13.848 -6.446 1.00 75.81 158 THR A N 1
ATOM 1253 C CA . THR A 1 158 ? 7.100 12.812 -6.149 1.00 75.81 158 THR A CA 1
ATOM 1254 C C . THR A 1 158 ? 7.696 12.992 -4.756 1.00 75.81 158 THR A C 1
ATOM 1256 O O . THR A 1 158 ? 7.722 12.042 -3.976 1.00 75.81 158 THR A O 1
ATOM 1259 N N . TYR A 1 159 ? 8.133 14.208 -4.405 1.00 82.44 159 TYR A N 1
ATOM 1260 C CA . TYR A 1 159 ? 8.685 14.482 -3.073 1.00 82.44 159 TYR A CA 1
ATOM 1261 C C . TYR A 1 159 ? 7.651 14.245 -1.971 1.00 82.44 159 TYR A C 1
ATOM 1263 O O . TYR A 1 159 ? 7.949 13.571 -0.986 1.00 82.44 159 TYR A O 1
ATOM 1271 N N . ILE A 1 160 ? 6.421 14.733 -2.160 1.00 83.12 160 ILE A N 1
ATOM 1272 C CA . ILE A 1 160 ? 5.315 14.506 -1.220 1.00 83.12 160 ILE A CA 1
ATOM 1273 C C . ILE A 1 160 ? 5.052 13.006 -1.057 1.00 83.12 160 ILE A C 1
ATOM 1275 O O . ILE A 1 160 ? 4.960 12.518 0.067 1.00 83.12 160 ILE A O 1
ATOM 1279 N N . PHE A 1 161 ? 4.982 12.258 -2.159 1.00 81.12 161 PHE A N 1
ATOM 1280 C CA . PHE A 1 161 ? 4.767 10.816 -2.138 1.00 81.12 161 PHE A CA 1
ATOM 1281 C C . PHE A 1 161 ? 5.870 10.085 -1.362 1.00 81.12 161 PHE A C 1
ATOM 1283 O O . PHE A 1 161 ? 5.556 9.270 -0.493 1.00 81.12 161 PHE A O 1
ATOM 1290 N N . VAL A 1 162 ? 7.142 10.401 -1.624 1.00 82.25 162 VAL A N 1
ATOM 1291 C CA . VAL A 1 162 ? 8.291 9.778 -0.947 1.00 82.25 162 VAL A CA 1
ATOM 1292 C C . VAL A 1 162 ? 8.292 10.094 0.548 1.00 82.25 162 VAL A C 1
ATOM 1294 O O . VAL A 1 162 ? 8.458 9.184 1.356 1.00 82.25 162 VAL A O 1
ATOM 1297 N N . ILE A 1 163 ? 8.053 11.351 0.934 1.00 84.06 163 ILE A N 1
ATOM 1298 C CA . ILE A 1 163 ? 8.009 11.762 2.345 1.00 84.06 163 ILE A CA 1
ATOM 1299 C C . ILE A 1 163 ? 6.851 11.070 3.070 1.00 84.06 163 ILE A C 1
ATOM 1301 O O . ILE A 1 163 ? 7.054 10.468 4.123 1.00 84.06 163 ILE A O 1
ATOM 1305 N N . LEU A 1 164 ? 5.642 11.116 2.503 1.00 80.81 164 LEU A N 1
ATOM 1306 C CA . LEU A 1 164 ? 4.457 10.524 3.123 1.00 80.81 164 LEU A CA 1
ATOM 1307 C C . LEU A 1 164 ? 4.587 9.004 3.270 1.00 80.81 164 LEU A C 1
ATOM 1309 O O . LEU A 1 164 ? 4.252 8.478 4.329 1.00 80.81 164 LEU A O 1
ATOM 1313 N N . ASN A 1 165 ? 5.101 8.304 2.253 1.00 80.00 165 ASN A N 1
ATOM 1314 C CA . ASN A 1 165 ? 5.314 6.854 2.323 1.00 80.00 165 ASN A CA 1
ATOM 1315 C C . ASN A 1 165 ? 6.486 6.482 3.241 1.00 80.00 165 ASN A C 1
ATOM 1317 O O . ASN A 1 165 ? 6.396 5.491 3.961 1.00 80.00 165 ASN A O 1
ATOM 1321 N N . GLY A 1 166 ? 7.555 7.283 3.283 1.00 81.62 166 GLY A N 1
ATOM 1322 C CA . GLY A 1 166 ? 8.668 7.081 4.214 1.00 81.62 166 GLY A CA 1
ATOM 1323 C C . GLY A 1 166 ? 8.245 7.232 5.679 1.00 81.62 166 GLY A C 1
ATOM 1324 O O . GLY A 1 166 ? 8.632 6.433 6.528 1.00 81.62 166 GLY A O 1
ATOM 1325 N N . LEU A 1 167 ? 7.381 8.208 5.975 1.00 81.38 167 LEU A N 1
ATOM 1326 C CA . LEU A 1 167 ? 6.830 8.421 7.317 1.00 81.38 167 LEU A CA 1
ATOM 1327 C C . LEU A 1 167 ? 5.691 7.454 7.672 1.00 81.38 167 LEU A C 1
ATOM 1329 O O . LEU A 1 167 ? 5.374 7.297 8.852 1.00 81.38 167 LEU A O 1
ATOM 1333 N N . GLN A 1 168 ? 5.089 6.780 6.689 1.00 79.00 168 GLN A N 1
ATOM 1334 C CA . GLN A 1 168 ? 3.954 5.875 6.890 1.00 79.00 168 GLN A CA 1
ATOM 1335 C C . GLN A 1 168 ? 4.279 4.760 7.895 1.00 79.00 168 GLN A C 1
ATOM 1337 O O . GLN A 1 168 ? 3.473 4.482 8.784 1.00 79.00 168 GLN A O 1
ATOM 1342 N N . GLY A 1 169 ? 5.484 4.182 7.818 1.00 74.81 169 GLY A N 1
ATOM 1343 C CA . GLY A 1 169 ? 5.966 3.184 8.780 1.00 74.81 169 GLY A CA 1
ATOM 1344 C C . GLY A 1 169 ? 6.178 3.753 10.188 1.00 74.81 169 GLY A C 1
ATOM 1345 O O . GLY A 1 169 ? 5.782 3.128 11.172 1.00 74.81 169 GLY A O 1
ATOM 1346 N N . CYS A 1 170 ? 6.723 4.969 10.294 1.00 78.00 170 CYS A N 1
ATOM 1347 C CA . CYS A 1 170 ? 6.924 5.657 11.572 1.00 78.00 170 CYS A CA 1
ATOM 1348 C C . CYS A 1 170 ? 5.591 5.956 12.272 1.00 78.00 170 CYS A C 1
ATOM 1350 O O . CYS A 1 170 ? 5.469 5.747 13.482 1.00 78.00 170 CYS A O 1
ATOM 1352 N N . PHE A 1 171 ? 4.573 6.390 11.519 1.00 74.69 171 PHE A N 1
ATOM 1353 C CA . PHE A 1 171 ? 3.224 6.586 12.050 1.00 74.69 171 PHE A CA 1
ATOM 1354 C C . PHE A 1 171 ? 2.619 5.266 12.516 1.00 74.69 171 PHE A C 1
ATOM 1356 O O . PHE A 1 171 ? 2.099 5.201 13.630 1.00 74.69 171 PHE A O 1
ATOM 1363 N N . PHE A 1 172 ? 2.747 4.202 11.717 1.00 75.19 172 PHE A N 1
ATOM 1364 C CA . PHE A 1 172 ? 2.255 2.880 12.094 1.00 75.19 172 PHE A CA 1
ATOM 1365 C C . PHE A 1 172 ? 2.871 2.422 13.422 1.00 75.19 172 PHE A C 1
ATOM 1367 O O . PHE A 1 172 ? 2.143 2.119 14.364 1.00 75.19 172 PHE A O 1
ATOM 1374 N N . PHE A 1 173 ? 4.199 2.464 13.546 1.00 74.00 173 PHE A N 1
ATOM 1375 C CA . PHE A 1 173 ? 4.901 2.078 14.771 1.00 74.00 173 PHE A CA 1
ATOM 1376 C C . PHE A 1 173 ? 4.487 2.931 15.978 1.00 74.00 173 PHE A C 1
ATOM 1378 O O . PHE A 1 173 ? 4.130 2.402 17.032 1.00 74.00 173 PHE A O 1
ATOM 1385 N N . SER A 1 174 ? 4.469 4.255 15.821 1.00 73.06 174 SER A N 1
ATOM 1386 C CA . SER A 1 174 ? 4.137 5.176 16.913 1.00 73.06 174 SER A CA 1
ATOM 1387 C C . SER A 1 174 ? 2.722 4.942 17.437 1.00 73.06 174 SER A C 1
ATOM 1389 O O . SER A 1 174 ? 2.500 4.867 18.646 1.00 73.06 174 SER A O 1
ATOM 1391 N N . PHE A 1 175 ? 1.749 4.778 16.543 1.00 67.50 175 PHE A N 1
ATOM 1392 C CA . PHE A 1 175 ? 0.364 4.640 16.963 1.00 67.50 175 PHE A CA 1
ATOM 1393 C C . PHE A 1 175 ? -0.011 3.235 17.446 1.00 67.50 175 PHE A C 1
ATOM 1395 O O . PHE A 1 175 ? -0.784 3.125 18.401 1.00 67.50 175 PHE A O 1
ATOM 1402 N N . HIS A 1 176 ? 0.519 2.177 16.823 1.00 66.88 176 HIS A N 1
ATOM 1403 C CA . HIS A 1 176 ? 0.188 0.798 17.195 1.00 66.88 176 HIS A CA 1
ATOM 1404 C C . HIS A 1 176 ? 1.017 0.260 18.364 1.00 66.88 176 HIS A C 1
ATOM 1406 O O . HIS A 1 176 ? 0.480 -0.525 19.148 1.00 66.88 176 HIS A O 1
ATOM 1412 N N . CYS A 1 177 ? 2.282 0.671 18.499 1.00 67.62 177 CYS A N 1
ATOM 1413 C CA . CYS A 1 177 ? 3.166 0.178 19.557 1.00 67.62 177 CYS A CA 1
ATOM 1414 C C . CYS A 1 177 ? 3.237 1.138 20.751 1.00 67.62 177 CYS A C 1
ATOM 1416 O O . CYS A 1 177 ? 3.036 0.701 21.879 1.00 67.62 177 CYS A O 1
ATOM 1418 N N . LEU A 1 178 ? 3.482 2.437 20.526 1.00 63.56 178 LEU A N 1
ATOM 1419 C CA . LEU A 1 178 ? 3.722 3.387 21.628 1.00 63.56 178 LEU A CA 1
ATOM 1420 C C . LEU A 1 178 ? 2.420 3.927 22.243 1.00 63.56 178 LEU A C 1
ATOM 1422 O O . LEU A 1 178 ? 2.298 4.035 23.459 1.00 63.56 178 LEU A O 1
ATOM 1426 N N . TYR A 1 179 ? 1.426 4.250 21.411 1.00 60.16 179 TYR A N 1
ATOM 1427 C CA . TYR A 1 179 ? 0.154 4.853 21.849 1.00 60.16 179 TYR A CA 1
ATOM 1428 C C . TYR A 1 179 ? -0.986 3.853 22.089 1.00 60.16 179 TYR A C 1
ATOM 1430 O O . TYR A 1 179 ? -2.135 4.261 22.346 1.00 60.16 179 TYR A O 1
ATOM 1438 N N . ASN A 1 180 ? -0.687 2.556 22.012 1.00 61.56 180 ASN A N 1
ATOM 1439 C CA . ASN A 1 180 ? -1.599 1.500 22.416 1.00 61.56 180 ASN A CA 1
ATOM 1440 C C . ASN A 1 180 ? -1.356 1.169 23.892 1.00 61.56 180 ASN A C 1
ATOM 1442 O O . ASN A 1 180 ? -0.355 0.551 24.249 1.00 61.56 180 ASN A O 1
ATOM 1446 N N . SER A 1 181 ? -2.277 1.606 24.750 1.00 54.38 181 SER A N 1
ATOM 1447 C CA . SER A 1 181 ? -2.185 1.433 26.200 1.00 54.38 181 SER A CA 1
ATOM 1448 C C . SER A 1 181 ? -2.053 -0.033 26.609 1.00 54.38 181 SER A C 1
ATOM 1450 O O . SER A 1 181 ? -1.334 -0.304 27.555 1.00 54.38 181 SER A O 1
ATOM 1452 N N . GLU A 1 182 ? -2.649 -0.976 25.874 1.00 56.03 182 GLU A N 1
ATOM 1453 C CA . GLU A 1 182 ? -2.512 -2.418 26.142 1.00 56.03 182 GLU A CA 1
ATOM 1454 C C . GLU A 1 182 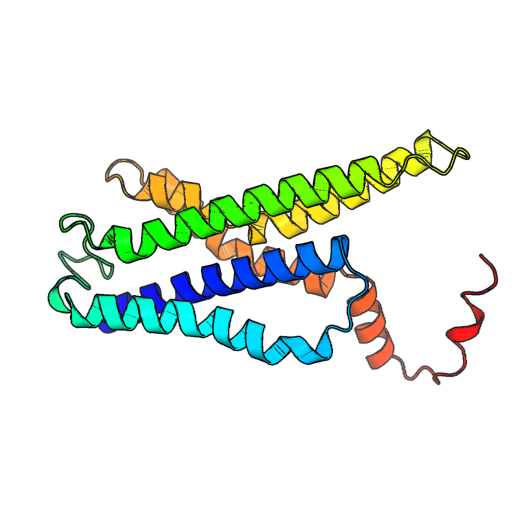? -1.065 -2.906 25.954 1.00 56.03 182 GLU A C 1
ATOM 1456 O O . GLU A 1 182 ? -0.543 -3.666 26.766 1.00 56.03 182 GLU A O 1
ATOM 1461 N N . VAL A 1 183 ? -0.390 -2.425 24.902 1.00 55.41 183 VAL A N 1
ATOM 1462 C CA . VAL A 1 183 ? 1.005 -2.785 24.590 1.00 55.41 183 VAL A CA 1
ATOM 1463 C C . VAL A 1 183 ? 1.955 -2.114 25.575 1.00 55.41 183 VAL A C 1
ATOM 1465 O O . VAL A 1 183 ? 2.851 -2.763 26.102 1.00 55.41 183 VAL A O 1
ATOM 1468 N N . CYS A 1 184 ? 1.721 -0.839 25.884 1.00 54.06 184 CYS A N 1
ATOM 1469 C CA . CYS A 1 184 ? 2.509 -0.102 26.867 1.00 54.06 184 CYS A CA 1
ATOM 1470 C C . CYS A 1 184 ? 2.367 -0.713 28.275 1.00 54.06 184 CYS A C 1
ATOM 1472 O O . CYS A 1 184 ? 3.362 -0.892 28.969 1.00 54.06 184 CYS A O 1
ATOM 1474 N N . ILE A 1 185 ? 1.161 -1.143 28.665 1.00 57.94 185 ILE A N 1
ATOM 1475 C CA . ILE A 1 185 ? 0.920 -1.863 29.925 1.00 57.94 185 ILE A CA 1
ATOM 1476 C C . ILE A 1 185 ? 1.636 -3.220 29.936 1.00 57.94 185 ILE A C 1
ATOM 1478 O O . ILE A 1 185 ? 2.237 -3.557 30.951 1.00 57.94 185 ILE A O 1
ATOM 1482 N N . MET A 1 186 ? 1.623 -3.985 28.837 1.00 57.72 186 MET A N 1
ATOM 1483 C CA . MET A 1 186 ? 2.378 -5.245 28.745 1.00 57.72 186 MET A CA 1
ATOM 1484 C C . MET A 1 186 ? 3.894 -5.040 28.843 1.00 57.72 186 MET A C 1
ATOM 1486 O O . MET A 1 186 ? 4.556 -5.806 29.534 1.00 57.72 186 MET A O 1
ATOM 1490 N N . VAL A 1 187 ? 4.442 -4.018 28.182 1.00 59.00 187 VAL A N 1
ATOM 1491 C CA . VAL A 1 187 ? 5.877 -3.691 28.241 1.00 59.00 187 VAL A CA 1
ATOM 1492 C C . VAL A 1 187 ? 6.273 -3.258 29.655 1.00 59.00 187 VAL A C 1
ATOM 1494 O O . VAL A 1 187 ? 7.225 -3.792 30.212 1.00 59.00 187 VAL A O 1
ATOM 1497 N N . ILE A 1 188 ? 5.483 -2.392 30.296 1.00 60.56 188 ILE A N 1
ATOM 1498 C CA . ILE A 1 188 ? 5.699 -1.988 31.695 1.00 60.56 188 ILE A CA 1
ATOM 1499 C C . ILE A 1 188 ? 5.558 -3.188 32.650 1.00 60.56 188 ILE A C 1
ATOM 1501 O O . ILE A 1 188 ? 6.298 -3.297 33.622 1.00 60.56 188 ILE A O 1
ATOM 1505 N N . ALA A 1 189 ? 4.640 -4.120 32.377 1.00 59.97 189 ALA A N 1
ATOM 1506 C CA . ALA A 1 189 ? 4.474 -5.339 33.169 1.00 59.97 189 ALA A CA 1
ATOM 1507 C C . ALA A 1 189 ? 5.614 -6.359 32.989 1.00 59.97 189 ALA A C 1
ATOM 1509 O O . ALA A 1 189 ? 5.746 -7.249 33.825 1.00 59.97 189 ALA A O 1
ATOM 1510 N N . LEU A 1 190 ? 6.417 -6.253 31.924 1.00 59.22 190 LEU A N 1
ATOM 1511 C CA . LEU A 1 190 ? 7.632 -7.053 31.735 1.00 59.22 190 LEU A CA 1
ATOM 1512 C C . LEU A 1 190 ? 8.842 -6.444 32.460 1.00 59.22 190 LEU A C 1
ATOM 1514 O O . LEU A 1 190 ? 9.679 -7.199 32.948 1.00 59.22 190 LEU A O 1
ATOM 1518 N N . ASP A 1 191 ? 8.905 -5.115 32.580 1.00 60.53 191 ASP A N 1
ATOM 1519 C CA . ASP A 1 191 ? 9.967 -4.413 33.321 1.00 60.53 191 ASP A CA 1
ATOM 1520 C C . ASP A 1 191 ? 9.740 -4.381 34.842 1.00 60.53 191 ASP A C 1
ATOM 1522 O O . ASP A 1 191 ? 10.687 -4.215 35.612 1.00 60.53 191 ASP A O 1
ATOM 1526 N N . ILE A 1 192 ? 8.501 -4.564 35.312 1.00 54.78 192 ILE A N 1
ATOM 1527 C CA . ILE A 1 192 ? 8.194 -4.644 36.743 1.00 54.78 192 ILE A CA 1
ATOM 1528 C C . ILE A 1 192 ? 7.880 -6.103 37.107 1.00 54.78 192 ILE A C 1
ATOM 1530 O O . ILE A 1 192 ? 6.908 -6.652 36.587 1.00 54.78 192 ILE A O 1
ATOM 1534 N N . PRO A 1 193 ? 8.596 -6.738 38.057 1.00 53.53 193 PRO A N 1
ATOM 1535 C CA . PRO A 1 193 ? 8.237 -8.058 38.562 1.00 53.53 193 PRO A CA 1
ATOM 1536 C C . PRO A 1 193 ? 7.002 -7.935 39.469 1.00 53.53 193 PRO A C 1
ATOM 1538 O O . PRO A 1 193 ? 7.095 -8.004 40.693 1.00 53.53 193 PRO A O 1
ATOM 1541 N N . ILE A 1 194 ? 5.822 -7.694 38.891 1.00 55.91 194 ILE A N 1
ATOM 1542 C CA . ILE A 1 194 ? 4.569 -7.658 39.649 1.00 55.91 194 ILE A CA 1
ATOM 1543 C C . ILE A 1 194 ? 4.016 -9.085 39.734 1.00 55.91 194 ILE A C 1
ATOM 1545 O O . ILE A 1 194 ? 3.687 -9.680 38.705 1.00 55.91 194 ILE A O 1
ATOM 1549 N N . PRO A 1 195 ? 3.839 -9.654 40.940 1.00 46.06 195 PRO A N 1
ATOM 1550 C CA . PRO A 1 195 ? 3.177 -10.940 41.089 1.00 46.06 195 PRO A CA 1
ATOM 1551 C C . PRO A 1 195 ? 1.730 -10.849 40.574 1.00 46.06 195 PRO A C 1
ATOM 1553 O O . PRO A 1 195 ? 0.934 -10.025 41.027 1.00 46.06 195 PRO A O 1
ATOM 1556 N N . TYR A 1 196 ? 1.394 -11.750 39.647 1.00 49.22 196 TYR A N 1
ATOM 1557 C CA . TYR A 1 196 ? 0.175 -11.862 38.820 1.00 49.22 196 TYR A CA 1
ATOM 1558 C C . TYR A 1 196 ? -1.184 -11.788 39.563 1.00 49.22 196 TYR A C 1
ATOM 1560 O O . TYR A 1 196 ? -2.251 -11.778 38.952 1.00 49.22 196 TYR A O 1
ATOM 1568 N N . LYS A 1 197 ? -1.192 -11.738 40.899 1.00 45.16 197 LYS A N 1
ATOM 1569 C CA . LYS A 1 197 ? -2.389 -11.905 41.734 1.00 45.16 197 LYS A CA 1
ATOM 1570 C C . LYS A 1 197 ? -3.169 -10.612 42.017 1.00 45.16 197 LYS A C 1
ATOM 1572 O O . LYS A 1 197 ? -4.283 -10.701 42.521 1.00 45.16 197 LYS A O 1
ATOM 1577 N N . LYS A 1 198 ? -2.643 -9.422 41.688 1.00 46.09 198 LYS A N 1
ATOM 1578 C CA . LYS A 1 198 ? -3.272 -8.134 42.075 1.00 46.09 198 LYS A CA 1
ATOM 1579 C C . LYS A 1 198 ? -4.052 -7.405 40.968 1.00 46.09 198 LYS A C 1
ATOM 1581 O O . LYS A 1 198 ? -4.764 -6.454 41.266 1.00 46.09 198 LYS A O 1
ATOM 1586 N N . ILE A 1 199 ? -4.001 -7.870 39.716 1.00 51.28 199 ILE A N 1
ATOM 1587 C CA . ILE A 1 199 ? -4.658 -7.186 38.580 1.00 51.28 199 ILE A CA 1
ATOM 1588 C C . ILE A 1 199 ? -6.165 -7.506 38.491 1.00 51.28 199 ILE A C 1
ATOM 1590 O O . ILE A 1 199 ? -6.947 -6.687 38.018 1.00 51.28 199 ILE A O 1
ATOM 1594 N N . ARG A 1 200 ? -6.628 -8.647 39.028 1.00 43.69 200 ARG A N 1
ATOM 1595 C CA . ARG A 1 200 ? -8.056 -9.027 38.966 1.00 43.69 200 ARG A CA 1
ATOM 1596 C C . ARG A 1 200 ? -8.966 -8.215 39.906 1.00 43.69 200 ARG A C 1
ATOM 1598 O O . ARG A 1 200 ? -10.169 -8.189 39.690 1.00 43.69 200 ARG A O 1
ATOM 1605 N N . HIS A 1 201 ? -8.418 -7.537 40.917 1.00 39.09 201 HIS A N 1
ATOM 1606 C CA . HIS A 1 201 ? -9.222 -6.806 41.909 1.00 39.09 201 HIS A CA 1
ATOM 1607 C C . HIS A 1 201 ? -9.448 -5.321 41.597 1.00 39.09 201 HIS A C 1
ATOM 1609 O O . HIS A 1 201 ? -10.269 -4.699 42.258 1.00 39.09 201 HIS A O 1
ATOM 1615 N N . ILE A 1 202 ? -8.777 -4.752 40.592 1.00 47.66 202 ILE A N 1
ATOM 1616 C CA . ILE A 1 202 ? -8.968 -3.335 40.226 1.00 47.66 202 ILE A CA 1
ATOM 1617 C C . ILE A 1 202 ? -10.167 -3.156 39.272 1.00 47.66 202 ILE A C 1
ATOM 1619 O O . ILE A 1 202 ? -10.778 -2.095 39.248 1.00 47.66 202 ILE A O 1
ATOM 1623 N N . ASN A 1 203 ? -10.581 -4.211 38.563 1.00 35.78 203 ASN A N 1
ATOM 1624 C CA . ASN A 1 203 ? -11.663 -4.161 37.568 1.00 35.78 203 ASN A CA 1
ATOM 1625 C C . ASN A 1 203 ? -13.082 -4.429 38.116 1.00 35.78 203 ASN A C 1
ATOM 1627 O O . ASN A 1 203 ? -13.985 -4.685 37.324 1.00 35.78 203 ASN A O 1
ATOM 1631 N N . ILE A 1 204 ? -13.297 -4.413 39.439 1.00 39.34 204 ILE A N 1
ATOM 1632 C CA . ILE A 1 204 ? -14.637 -4.644 40.029 1.00 39.34 204 ILE A CA 1
ATOM 1633 C C . ILE A 1 204 ? -15.179 -3.412 40.782 1.00 39.34 204 ILE A C 1
ATOM 1635 O O . ILE A 1 204 ? -16.340 -3.411 41.180 1.00 39.34 204 ILE A O 1
ATOM 1639 N N . THR A 1 205 ? -14.417 -2.320 40.915 1.00 34.19 205 THR A N 1
ATOM 1640 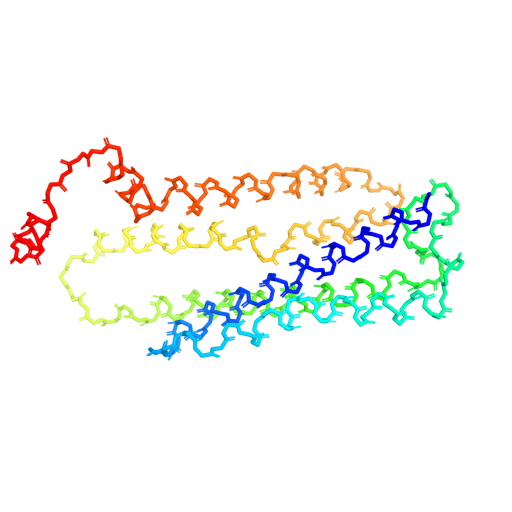C CA . THR A 1 205 ? -14.880 -1.174 41.721 1.00 34.19 205 THR A CA 1
ATOM 1641 C C . THR A 1 205 ? -14.577 0.200 41.128 1.00 34.19 205 THR A C 1
ATOM 1643 O O . THR A 1 205 ? -14.189 1.084 41.883 1.00 34.19 205 THR A O 1
ATOM 1646 N N . ILE A 1 206 ? -14.756 0.408 39.816 1.00 35.84 206 ILE A N 1
ATOM 1647 C CA . ILE A 1 206 ? -15.017 1.738 39.216 1.00 35.84 206 ILE A CA 1
ATOM 1648 C C . ILE A 1 206 ? -15.942 1.573 38.009 1.00 35.84 206 ILE A C 1
ATOM 1650 O O . ILE A 1 206 ? -15.618 0.726 37.146 1.00 35.84 206 ILE A O 1
#

Secondary structure (DSSP, 8-state):
-HHHHHHHHHHHHHHHHHHHHHHHHHHHHHH----GGGSHHHHHHHHHHHHHHHHHHHHHHHGGGBS-TT-SSB-STTSTTHHHHHHHHHHHHHHHHHHHHHHHHHHHTT-S--S-HHHHHHHHHHHHHHHHHHHHHHTTTHHHHHHHTTSTT-HHHHHHHHHHHHHHHHHHHIIIIIS-HHHHHHHHHHHS---TTSSTTGGG--

pLDDT: mean 72.71, std 14.09, range [34.19, 93.56]

Foldseek 3Di:
DLVVQLVVQLVLLLLLQLLLLVLVVVLCVLVDPDDPVPCPVVSVCSSRVVSVVLSVVLCVVCSPQQPPDPDRYGHPPVVSCCSRVVSNVVSLVSSVVSLVVVLVSLVPVPPPDDPDPPVVVVVSVVVNVLVCLLCVLSSPPLCVLVVVVVDPVPVVSVVSSCVSPVCSVVSNCCSVQVVPVVNVVVVVCVVDVDDPPPPVPVPPDD

InterPro domains:
  IPR000832 GPCR, family 2, secretin-like [PF00002] (1-171)
  IPR000832 GPCR, family 2, secretin-like [PR00249] (3-26)
  IPR000832 GPCR, family 2, secretin-like [PR00249] (40-65)
  IPR000832 GPCR, family 2, secretin-like [PR00249] (82-107)
  IPR000832 GPCR, family 2, secretin-like [PR00249] (128-148)
  IPR000832 GPCR, family 2, secretin-like [PR00249] (158-179)
  IPR017981 GPCR, family 2-like, 7TM [PS50261] (1-180)